Protein AF-A0A3M1RNL1-F1 (afdb_monomer)

Mean predicted aligned error: 3.27 Å

Secondary structure (DSSP, 8-state):
-EE--TTS--EE----GGGGT--GGGS-HHHHHT-SEEEETTGGG-GGG-SHHHHHHHHHHHHTT-EEEE-----S-S-HHHHHHTTGGG-SEE--BHHHHHHHH----HHHHHHHHHHTT-SEEEEE-GGG-EEEE-SS-EEEE----------TTHHHHHHHHHHHHHHHT--HHHHHHHHHHHHHHHTTSSSSSTTPPPHHHHHHHHHHS---EEE-

Foldseek 3Di:
DWDDDPPDAIDDDDDLPCLQVDAPVVDDLVVLLVDQEDEAAAVQSHVNHLDVSVLVSLQSSVVSNRAYEYEHDDDPDPPLLVSLLSRQLSHAEYEYEQVVLCVNPVDNDQQVSQVSSVVSHHAKYWYQHQQQAIWIDHDPFTKGKHADDDDFDHQAQLSVQLVVQLVVCVVVVHDPRSSSLRSRLQSRQQRNDHDNPPRGDDPVRSVVVCVVDPIDMDTD

Solvent-accessible surface area (backbone atoms only — not comparable to full-atom values): 11668 Å² total; per-residue (Å²): 88,80,47,80,44,93,99,54,78,72,46,79,55,79,73,60,67,70,48,43,70,46,34,57,89,79,52,63,61,70,59,51,56,69,36,66,64,45,75,43,82,30,50,70,47,19,62,46,44,77,45,68,69,40,41,53,49,37,44,51,21,46,75,62,67,18,44,32,38,39,29,63,34,91,58,101,69,80,64,53,52,62,62,43,45,73,42,27,66,44,31,53,32,37,53,37,39,44,71,58,39,23,70,53,69,74,37,89,50,56,67,60,34,30,51,53,45,42,75,48,34,28,50,23,26,35,31,39,47,72,90,73,13,34,35,38,37,44,88,90,50,34,35,41,30,52,58,63,91,64,71,81,64,24,70,47,41,20,66,61,32,17,52,54,18,28,49,49,16,55,77,71,68,43,53,74,68,48,14,50,51,34,10,37,48,25,18,43,28,8,18,54,24,73,45,53,58,80,37,46,58,53,71,69,51,44,54,52,47,57,73,75,44,89,72,62,66,44,79,105

Nearest PDB structures (foldseek):
  3in1-assembly1_A  TM=9.171E-01  e=4.425E-15  Escherichia coli K-12
  3h49-assembly3_B-2  TM=8.719E-01  e=1.354E-13  Escherichia coli K-12
  3k9e-assembly1_A  TM=8.188E-01  e=5.382E-13  Escherichia coli O6
  3iq0-assembly1_B  TM=8.347E-01  e=1.585E-12  Escherichia coli O6
  3pl2-assembly1_B  TM=8.294E-01  e=1.193E-10  Corynebacterium glutamicum

Structure (mmCIF, N/CA/C/O backbone):
data_AF-A0A3M1RNL1-F1
#
_entry.id   AF-A0A3M1RNL1-F1
#
loop_
_atom_site.group_PDB
_atom_site.id
_atom_site.type_symbol
_atom_site.label_atom_id
_atom_site.label_alt_id
_atom_site.label_comp_id
_atom_site.label_asym_id
_atom_site.label_entity_id
_atom_site.label_seq_id
_atom_site.pdbx_PDB_ins_code
_atom_site.Cartn_x
_atom_site.Cartn_y
_atom_site.Cartn_z
_atom_site.occupancy
_atom_site.B_iso_or_equiv
_atom_site.auth_seq_id
_atom_site.auth_comp_id
_atom_site.auth_asym_id
_atom_site.auth_atom_id
_atom_site.pdbx_PDB_model_num
ATOM 1 N N . MET A 1 1 ? 4.039 14.757 -15.796 1.00 79.44 1 MET A N 1
ATOM 2 C CA . MET A 1 1 ? 4.733 14.084 -16.913 1.00 79.44 1 MET A CA 1
ATOM 3 C C . MET A 1 1 ? 5.715 13.081 -16.339 1.00 79.44 1 MET A C 1
ATOM 5 O O . MET A 1 1 ? 6.472 13.443 -15.444 1.00 79.44 1 MET A O 1
ATOM 9 N N . ILE A 1 2 ? 5.680 11.847 -16.837 1.00 82.38 2 ILE A N 1
ATOM 10 C CA . ILE A 1 2 ? 6.660 10.807 -16.510 1.00 82.38 2 ILE A CA 1
ATOM 11 C C . ILE A 1 2 ? 7.620 10.719 -17.692 1.00 82.38 2 ILE A C 1
ATOM 13 O O . ILE A 1 2 ? 7.176 10.597 -18.832 1.00 82.38 2 ILE A O 1
ATOM 17 N N . ILE A 1 3 ? 8.917 10.824 -17.426 1.00 84.06 3 ILE A N 1
ATOM 18 C CA . ILE A 1 3 ? 9.964 10.655 -18.430 1.00 84.06 3 ILE A CA 1
ATOM 19 C C . ILE A 1 3 ? 10.645 9.319 -18.151 1.00 84.06 3 ILE A C 1
ATOM 21 O O . ILE A 1 3 ? 11.322 9.169 -17.133 1.00 84.06 3 ILE A O 1
ATOM 25 N N . ASN A 1 4 ? 10.463 8.366 -19.063 1.00 79.88 4 ASN A N 1
ATOM 26 C CA . ASN A 1 4 ? 11.183 7.097 -19.059 1.00 79.88 4 ASN A CA 1
ATOM 27 C C . ASN A 1 4 ? 12.435 7.233 -19.931 1.00 79.88 4 ASN A C 1
ATOM 29 O O . ASN A 1 4 ? 12.343 7.643 -21.090 1.00 79.88 4 ASN A O 1
ATOM 33 N N . VAL A 1 5 ? 13.597 6.883 -19.382 1.00 79.44 5 VAL A N 1
ATOM 34 C CA . VAL A 1 5 ? 14.867 6.841 -20.114 1.00 79.44 5 VAL A CA 1
ATOM 35 C C . VAL A 1 5 ? 15.340 5.396 -20.135 1.00 79.44 5 VAL A C 1
ATOM 37 O O . VAL A 1 5 ? 15.427 4.755 -19.092 1.00 79.44 5 VAL A O 1
ATOM 40 N N . GLN A 1 6 ? 15.626 4.866 -21.324 1.00 74.88 6 GLN A N 1
ATOM 41 C CA . GLN A 1 6 ? 16.043 3.473 -21.472 1.00 74.88 6 GLN A CA 1
ATOM 42 C C . GLN A 1 6 ? 17.282 3.177 -20.613 1.00 74.88 6 GLN A C 1
ATOM 44 O O . GLN A 1 6 ? 18.277 3.900 -20.677 1.00 74.88 6 GLN A O 1
ATOM 49 N N . GLY A 1 7 ? 17.215 2.107 -19.816 1.00 74.31 7 GLY A N 1
ATOM 50 C CA . GLY A 1 7 ? 18.299 1.694 -18.919 1.00 74.31 7 GLY A CA 1
ATOM 51 C C . GLY A 1 7 ? 18.459 2.554 -17.660 1.00 74.31 7 GLY A C 1
ATOM 52 O O . GLY A 1 7 ? 19.445 2.387 -16.948 1.00 74.31 7 GLY A O 1
ATOM 53 N N . GLN A 1 8 ? 17.528 3.468 -17.382 1.00 80.06 8 GLN A N 1
ATOM 54 C CA . GLN A 1 8 ? 17.499 4.270 -16.161 1.00 80.06 8 GLN A CA 1
ATOM 55 C C . GLN A 1 8 ? 16.122 4.199 -15.504 1.00 80.06 8 GLN A C 1
ATOM 57 O O . GLN A 1 8 ? 15.136 3.791 -16.119 1.00 80.06 8 GLN A O 1
ATOM 62 N N . ASP A 1 9 ? 16.066 4.640 -14.252 1.00 71.44 9 ASP A N 1
ATOM 63 C CA . ASP A 1 9 ? 14.799 4.849 -13.571 1.00 71.44 9 ASP A CA 1
ATOM 64 C C . ASP A 1 9 ? 14.080 6.117 -14.076 1.00 71.44 9 ASP A C 1
ATOM 66 O O . ASP A 1 9 ? 14.674 7.024 -14.674 1.00 71.44 9 ASP A O 1
ATOM 70 N N . ARG A 1 10 ? 12.769 6.170 -13.850 1.00 82.00 10 ARG A N 1
ATOM 71 C CA . ARG A 1 10 ? 11.880 7.230 -14.321 1.00 82.00 10 ARG A CA 1
ATOM 72 C C . ARG A 1 10 ? 12.115 8.556 -13.594 1.00 82.00 10 ARG A C 1
ATOM 74 O O . ARG A 1 10 ? 12.551 8.621 -12.445 1.00 82.00 10 ARG A O 1
ATOM 81 N N . ARG A 1 11 ? 11.766 9.654 -14.265 1.00 85.38 11 ARG A N 1
ATOM 82 C CA . ARG A 1 11 ? 11.715 10.997 -13.670 1.00 85.38 11 ARG A CA 1
ATOM 83 C C . ARG A 1 11 ? 10.302 11.546 -13.714 1.00 85.38 11 ARG A C 1
ATOM 85 O O . ARG A 1 11 ? 9.601 11.408 -14.716 1.00 85.38 11 ARG A O 1
ATOM 92 N N . PHE A 1 12 ? 9.916 12.218 -12.639 1.00 83.50 12 PHE A N 1
ATOM 93 C CA . PHE A 1 12 ? 8.637 12.900 -12.539 1.00 83.50 12 PHE A CA 1
ATOM 94 C C . PHE A 1 12 ? 8.840 14.405 -12.682 1.00 83.50 12 PHE A C 1
ATOM 96 O O . PHE A 1 12 ? 9.627 15.011 -11.962 1.00 83.50 12 PHE A O 1
ATOM 103 N N . ILE A 1 13 ? 8.103 15.006 -13.613 1.00 85.50 13 ILE A N 1
ATOM 104 C CA . ILE A 1 13 ? 7.875 16.449 -13.657 1.00 85.50 13 ILE A CA 1
ATOM 105 C C . ILE A 1 13 ? 6.392 16.643 -13.366 1.00 85.50 13 ILE A C 1
ATOM 107 O O . ILE A 1 13 ? 5.546 16.459 -14.250 1.00 85.50 13 ILE A O 1
ATOM 111 N N . SER A 1 14 ? 6.069 16.921 -12.109 1.00 83.00 14 SER A N 1
ATOM 112 C CA . SER A 1 14 ? 4.704 17.085 -11.616 1.00 83.00 14 SER A CA 1
ATOM 113 C C . SER A 1 14 ? 4.499 18.483 -11.038 1.00 83.00 14 SER A C 1
ATOM 115 O O . SER A 1 14 ? 5.426 19.142 -10.575 1.00 83.00 14 SER A O 1
ATOM 117 N N . THR A 1 15 ? 3.255 18.943 -11.090 1.00 85.31 15 THR A N 1
ATOM 118 C CA . THR A 1 15 ? 2.773 20.081 -10.309 1.00 85.31 15 THR A CA 1
ATOM 119 C C . THR A 1 15 ? 1.576 19.579 -9.504 1.00 85.31 15 THR A C 1
ATOM 121 O O . THR A 1 15 ? 0.732 18.902 -10.097 1.00 85.31 15 THR A O 1
ATOM 124 N N . PRO A 1 16 ? 1.488 19.847 -8.186 1.00 84.69 16 PRO A N 1
ATOM 125 C CA . PRO A 1 16 ? 0.372 19.364 -7.373 1.00 84.69 16 PRO A CA 1
ATOM 126 C C . PRO A 1 16 ? -1.003 19.781 -7.914 1.00 84.69 16 PRO A C 1
ATOM 128 O O . PRO A 1 16 ? -1.949 19.004 -7.846 1.00 84.69 16 PRO A O 1
ATOM 131 N N . GLY A 1 17 ? -1.116 20.979 -8.503 1.00 91.12 17 GLY A N 1
ATOM 132 C CA . GLY A 1 17 ? -2.330 21.432 -9.188 1.00 91.12 17 GLY A CA 1
ATOM 133 C C . GLY A 1 17 ? -3.604 21.252 -8.352 1.00 91.12 17 GLY A C 1
ATOM 134 O O . GLY A 1 17 ? -3.638 21.607 -7.176 1.00 91.12 17 GLY A O 1
ATOM 135 N N . ALA A 1 18 ? -4.646 20.676 -8.958 1.00 92.81 18 ALA A N 1
ATOM 136 C CA . ALA A 1 18 ? -5.915 20.404 -8.279 1.00 92.81 18 ALA A CA 1
ATOM 137 C C . ALA A 1 18 ? -5.786 19.410 -7.109 1.00 92.81 18 ALA A C 1
ATOM 139 O O . ALA A 1 18 ? -6.563 19.506 -6.163 1.00 92.81 18 ALA A O 1
ATOM 140 N N . SER A 1 19 ? -4.792 18.513 -7.118 1.00 91.69 19 SER A N 1
ATOM 141 C CA . SER A 1 19 ? -4.559 17.572 -6.013 1.00 91.69 19 SER A CA 1
ATOM 142 C C . SER A 1 19 ? -4.230 18.294 -4.706 1.00 91.69 19 SER A C 1
ATOM 144 O O . SER A 1 19 ? -4.583 17.810 -3.638 1.00 91.69 19 SER A O 1
ATOM 146 N N . ALA A 1 20 ? -3.624 19.486 -4.772 1.00 92.12 20 ALA A N 1
ATOM 147 C CA . ALA A 1 20 ? -3.373 20.295 -3.581 1.00 92.12 20 ALA A CA 1
ATOM 148 C C . ALA A 1 20 ? -4.652 20.874 -2.955 1.00 92.12 20 ALA A C 1
ATOM 150 O O . ALA A 1 20 ? -4.637 21.187 -1.771 1.00 92.12 20 ALA A O 1
ATOM 151 N N . ALA A 1 21 ? -5.730 21.024 -3.733 1.00 94.88 21 ALA A N 1
ATOM 152 C CA . ALA A 1 21 ? -7.023 21.533 -3.272 1.00 94.88 21 ALA A CA 1
ATOM 153 C C . ALA A 1 21 ? -8.025 20.414 -2.934 1.00 94.88 21 ALA A C 1
ATOM 155 O O . ALA A 1 21 ? -9.110 20.693 -2.421 1.00 94.88 21 ALA A O 1
ATOM 156 N N . PHE A 1 22 ? -7.689 19.154 -3.228 1.00 96.44 22 PHE A N 1
ATOM 157 C CA . PHE A 1 22 ? -8.539 18.017 -2.907 1.00 96.44 22 PHE A CA 1
ATOM 158 C C . PHE A 1 22 ? -8.561 17.791 -1.389 1.00 96.44 22 PHE A C 1
ATOM 160 O O . PHE A 1 22 ? -7.579 17.363 -0.787 1.00 96.44 22 PHE A O 1
ATOM 167 N N . SER A 1 23 ? -9.687 18.140 -0.773 1.00 97.06 23 SER A N 1
ATOM 168 C CA . SER A 1 23 ? -9.957 18.011 0.663 1.00 97.06 23 SER A CA 1
ATOM 169 C C . SER A 1 23 ? -10.966 16.902 0.979 1.00 97.06 23 SER A C 1
ATOM 171 O O . SER A 1 23 ? -11.657 16.395 0.092 1.00 97.06 23 SER A O 1
ATOM 173 N N . VAL A 1 24 ? -11.109 16.592 2.272 1.00 97.56 24 VAL A N 1
ATOM 174 C CA . VAL A 1 24 ? -12.074 15.612 2.805 1.00 97.56 24 VAL A CA 1
ATOM 175 C C . VAL A 1 24 ? -13.522 15.938 2.420 1.00 97.56 24 VAL A C 1
ATOM 177 O O . VAL A 1 24 ? -14.320 15.025 2.232 1.00 97.56 24 VAL A O 1
ATOM 180 N N . GLU A 1 25 ? -13.865 17.214 2.220 1.00 97.19 25 GLU A N 1
ATOM 181 C CA . GLU A 1 25 ? -15.209 17.649 1.802 1.00 97.19 25 GLU A CA 1
ATOM 182 C C . GLU A 1 25 ? -15.625 17.097 0.430 1.00 97.19 25 GLU A C 1
ATOM 184 O O . GLU A 1 25 ? -16.814 16.946 0.149 1.00 97.19 25 GLU A O 1
ATOM 189 N N . HIS A 1 26 ? -14.656 16.764 -0.424 1.00 97.38 26 HIS A N 1
ATOM 190 C CA . HIS A 1 26 ? -14.912 16.162 -1.732 1.00 97.38 26 HIS A CA 1
ATOM 191 C C . HIS A 1 26 ? -15.164 14.648 -1.651 1.00 97.38 26 HIS A C 1
ATOM 193 O O . HIS A 1 26 ? -15.486 14.021 -2.664 1.00 97.38 26 HIS A O 1
ATOM 199 N N . ILE A 1 27 ? -15.007 14.043 -0.470 1.00 97.56 27 ILE A N 1
ATOM 200 C CA . ILE A 1 27 ? -15.175 12.611 -0.246 1.00 97.56 27 ILE A CA 1
ATOM 201 C C . ILE A 1 27 ? -16.591 12.351 0.268 1.00 97.56 27 ILE A C 1
ATOM 203 O O . ILE A 1 27 ? -16.967 12.741 1.373 1.00 97.56 27 ILE A O 1
ATOM 207 N N . ASP A 1 28 ? -17.387 11.632 -0.522 1.00 97.88 28 ASP A N 1
ATOM 208 C CA . ASP A 1 28 ? -18.718 11.196 -0.101 1.00 97.88 28 ASP A CA 1
ATOM 209 C C . ASP A 1 28 ? -18.605 10.149 1.017 1.00 97.88 28 ASP A C 1
ATOM 211 O O . ASP A 1 28 ? -18.356 8.961 0.783 1.00 97.88 28 ASP A O 1
ATOM 215 N N . ARG A 1 29 ? -18.827 10.603 2.254 1.00 97.69 29 ARG A N 1
ATOM 216 C CA . ARG A 1 29 ? -18.772 9.772 3.460 1.00 97.69 29 ARG A CA 1
ATOM 217 C C . ARG A 1 29 ? -19.678 8.547 3.371 1.00 97.69 29 ARG A C 1
ATOM 219 O O . ARG A 1 29 ? -19.293 7.482 3.841 1.00 97.69 29 ARG A O 1
ATOM 226 N N . SER A 1 30 ? -20.859 8.661 2.763 1.00 97.56 30 SER A N 1
ATOM 227 C CA . SER A 1 30 ? -21.792 7.533 2.662 1.00 97.56 30 SER A CA 1
ATOM 228 C C . SER A 1 30 ? -21.241 6.415 1.776 1.00 97.56 30 SER A C 1
ATOM 230 O O . SER A 1 30 ? -21.389 5.237 2.102 1.00 97.56 30 SER A O 1
ATOM 232 N N . ARG A 1 31 ? -20.526 6.777 0.703 1.00 97.81 31 ARG A N 1
ATOM 233 C CA . ARG A 1 31 ? -19.853 5.818 -0.180 1.00 97.81 31 ARG A CA 1
ATOM 234 C C . ARG A 1 31 ? -18.682 5.137 0.506 1.00 97.81 31 ARG A C 1
ATOM 236 O O . ARG A 1 31 ? -18.532 3.932 0.346 1.00 97.81 31 ARG A O 1
ATOM 243 N N . VAL A 1 32 ? -17.893 5.882 1.281 1.00 98.31 32 VAL A N 1
ATOM 244 C CA . VAL A 1 32 ? -16.781 5.309 2.057 1.00 98.31 32 VAL A CA 1
ATOM 245 C C . VAL A 1 32 ? -17.304 4.277 3.050 1.00 98.31 32 VAL A C 1
ATOM 247 O O . VAL A 1 32 ? -16.825 3.150 3.063 1.00 98.31 32 VAL A O 1
ATOM 250 N N . LEU A 1 33 ? -18.335 4.623 3.825 1.00 98.12 33 LEU A N 1
ATOM 251 C CA . LEU A 1 33 ? -18.909 3.723 4.832 1.00 98.12 33 LEU A CA 1
ATOM 252 C C . LEU A 1 33 ? -19.648 2.514 4.230 1.00 98.12 33 LEU A C 1
ATOM 254 O O . LEU A 1 33 ? -19.875 1.535 4.932 1.00 98.12 33 LEU A O 1
ATOM 258 N N . GLY A 1 34 ? -20.032 2.577 2.951 1.00 97.56 34 GLY A N 1
ATOM 259 C CA . GLY A 1 34 ? -20.620 1.458 2.209 1.00 97.56 34 GLY A CA 1
ATOM 260 C C . GLY A 1 34 ? -19.611 0.611 1.425 1.00 97.56 34 GLY A C 1
ATOM 261 O O . GLY A 1 34 ? -20.013 -0.352 0.769 1.00 97.56 34 GLY A O 1
ATOM 262 N N . ALA A 1 35 ? -18.324 0.970 1.438 1.00 98.31 35 ALA A N 1
ATOM 263 C CA . ALA A 1 35 ? -17.279 0.243 0.729 1.00 98.31 35 ALA A CA 1
ATOM 264 C C . ALA A 1 35 ? -16.799 -0.983 1.522 1.00 98.31 35 ALA A C 1
ATOM 266 O O . ALA A 1 35 ? -17.108 -1.160 2.694 1.00 98.31 35 ALA A O 1
ATOM 267 N N . LYS A 1 36 ? -16.010 -1.842 0.872 1.00 98.56 36 LYS A N 1
ATOM 268 C CA . LYS A 1 36 ? -15.261 -2.911 1.558 1.00 98.56 36 LYS A CA 1
ATOM 269 C C . LYS A 1 36 ? -13.839 -2.482 1.907 1.00 98.56 36 LYS A C 1
ATOM 271 O O . LYS A 1 36 ? -13.306 -2.878 2.936 1.00 98.56 36 LYS A O 1
ATOM 276 N N . VAL A 1 37 ? -13.244 -1.676 1.031 1.00 98.75 37 VAL A N 1
ATOM 277 C CA . VAL A 1 37 ? -11.904 -1.117 1.177 1.00 98.75 37 VAL A CA 1
ATOM 278 C C . VAL A 1 37 ? -11.966 0.360 0.798 1.00 98.75 37 VAL A C 1
ATOM 280 O O . VAL A 1 37 ? -12.589 0.707 -0.208 1.00 98.75 37 VAL A O 1
ATOM 283 N N . PHE A 1 38 ? -11.328 1.216 1.588 1.00 98.62 38 PHE A N 1
ATOM 284 C CA . PHE A 1 38 ? -11.111 2.626 1.294 1.00 98.62 38 PHE A CA 1
ATOM 285 C C . PHE A 1 38 ? -9.607 2.882 1.173 1.00 98.62 38 PHE A C 1
ATOM 287 O O . PHE A 1 38 ? -8.869 2.720 2.142 1.00 98.62 38 PHE A O 1
ATOM 294 N N . TYR A 1 39 ? -9.165 3.245 -0.032 1.00 98.56 39 TYR A N 1
ATOM 295 C CA . TYR A 1 39 ? -7.758 3.454 -0.371 1.00 98.56 39 TYR A CA 1
ATOM 296 C C . TYR A 1 39 ? -7.470 4.936 -0.617 1.00 98.56 39 TYR A C 1
ATOM 298 O O . TYR A 1 39 ? -8.174 5.582 -1.397 1.00 98.56 39 TYR A O 1
ATOM 306 N N . ILE A 1 40 ? -6.428 5.456 0.027 1.00 98.00 40 ILE A N 1
ATOM 307 C CA . ILE A 1 40 ? -5.897 6.803 -0.194 1.00 98.00 40 ILE A CA 1
ATOM 308 C C . ILE A 1 40 ? -4.513 6.659 -0.826 1.00 98.00 40 ILE A C 1
ATOM 310 O O . ILE A 1 40 ? -3.532 6.442 -0.119 1.00 98.00 40 ILE A O 1
ATOM 314 N N . GLY A 1 41 ? -4.445 6.797 -2.151 1.00 95.62 41 GLY A N 1
ATOM 315 C CA . GLY A 1 41 ? -3.188 6.807 -2.900 1.00 95.62 41 GLY A CA 1
ATOM 316 C C . GLY A 1 41 ? -2.575 8.204 -2.941 1.00 95.62 41 GLY A C 1
ATOM 317 O O . GLY A 1 41 ? -3.187 9.136 -3.468 1.00 95.62 41 GLY A O 1
ATOM 318 N N . GLY A 1 42 ? -1.375 8.368 -2.383 1.00 93.38 42 GLY A N 1
ATOM 319 C CA . GLY A 1 42 ? -0.612 9.615 -2.460 1.00 93.38 42 GLY A CA 1
ATOM 320 C C . GLY A 1 42 ? -0.884 10.652 -1.362 1.00 93.38 42 GLY A C 1
ATOM 321 O O . GLY A 1 42 ? -0.815 11.851 -1.634 1.00 93.38 42 GLY A O 1
ATOM 322 N N . TYR A 1 43 ? -1.160 10.230 -0.123 1.00 95.50 43 TYR A N 1
ATOM 323 C CA . TYR A 1 43 ? -1.547 11.104 1.002 1.00 95.50 43 TYR A CA 1
ATOM 324 C C . TYR A 1 43 ? -0.672 12.369 1.174 1.00 95.50 43 TYR A C 1
ATOM 326 O O . TYR A 1 43 ? -1.191 13.483 1.176 1.00 95.50 43 TYR A O 1
ATOM 334 N N . LEU A 1 44 ? 0.659 12.233 1.240 1.00 94.69 44 LEU A N 1
ATOM 335 C CA . LEU A 1 44 ? 1.588 13.356 1.492 1.00 94.69 44 LEU A CA 1
ATOM 336 C C . LEU A 1 44 ? 1.676 14.396 0.352 1.00 94.69 44 LEU A C 1
ATOM 338 O O . LEU A 1 44 ? 2.182 15.505 0.558 1.00 94.69 44 LEU A O 1
ATOM 342 N N . MET A 1 45 ? 1.151 14.073 -0.833 1.00 93.81 45 MET A N 1
ATOM 343 C CA . MET A 1 45 ? 1.030 14.997 -1.964 1.00 93.81 45 MET A CA 1
ATOM 344 C C . MET A 1 45 ? -0.247 15.856 -1.887 1.00 93.81 45 MET A C 1
ATOM 346 O O . MET A 1 45 ? -0.344 16.869 -2.584 1.00 93.81 45 MET A O 1
ATOM 350 N N . MET A 1 46 ? -1.209 15.490 -1.033 1.00 94.75 46 MET A N 1
ATOM 351 C CA . MET A 1 46 ? -2.521 16.133 -0.893 1.00 94.75 46 MET A CA 1
ATOM 352 C C . MET A 1 46 ? -2.656 16.812 0.483 1.00 94.75 46 MET A C 1
ATOM 354 O O . MET A 1 46 ? -3.322 16.283 1.373 1.00 94.75 46 MET A O 1
ATOM 358 N N . PRO A 1 47 ? -2.054 17.999 0.693 1.00 93.69 47 PRO A N 1
ATOM 359 C CA . PRO A 1 47 ? -2.008 18.649 2.006 1.00 93.69 47 PRO A CA 1
ATOM 360 C C . PRO A 1 47 ? -3.384 18.950 2.612 1.00 93.69 47 PRO A C 1
ATOM 362 O O . PRO A 1 47 ? -3.521 18.964 3.831 1.00 93.69 47 PRO A O 1
ATOM 365 N N . SER A 1 48 ? -4.413 19.165 1.788 1.00 95.81 48 SER A N 1
ATOM 366 C CA . SER A 1 48 ? -5.788 19.394 2.251 1.00 95.81 48 SER A CA 1
ATOM 367 C C . SER A 1 4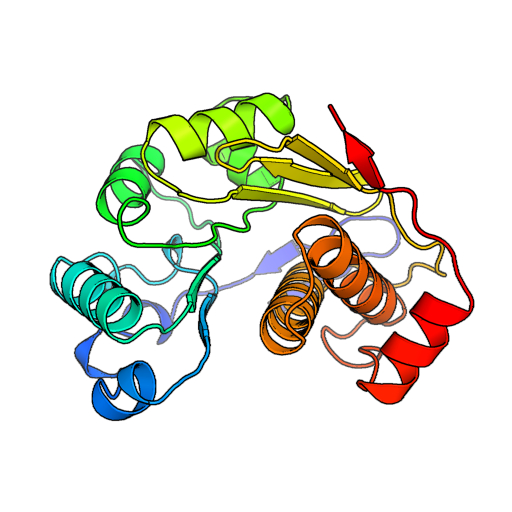8 ? -6.491 18.144 2.798 1.00 95.81 48 SER A C 1
ATOM 369 O O . SER A 1 48 ? -7.598 18.264 3.321 1.00 95.81 48 SER A O 1
ATOM 371 N N . LEU A 1 49 ? -5.870 16.964 2.697 1.00 96.75 49 LEU A N 1
ATOM 372 C CA . LEU A 1 49 ? -6.313 15.745 3.376 1.00 96.75 49 LEU A CA 1
ATOM 373 C C . LEU A 1 49 ? -5.661 15.562 4.754 1.00 96.75 49 LEU A C 1
ATOM 375 O O . LEU A 1 49 ? -6.127 14.733 5.528 1.00 96.75 49 LEU A O 1
ATOM 379 N N . GLU A 1 50 ? -4.605 16.314 5.080 1.00 95.88 50 GLU A N 1
ATOM 380 C CA . GLU A 1 50 ? -3.865 16.186 6.341 1.00 95.88 50 GLU A CA 1
ATOM 381 C C . GLU A 1 50 ? -4.607 16.878 7.508 1.00 95.88 50 GLU A C 1
ATOM 383 O O . GLU A 1 50 ? -4.105 17.832 8.107 1.00 95.88 50 GLU A O 1
ATOM 388 N N . THR A 1 51 ? -5.836 16.435 7.799 1.00 97.44 51 THR A N 1
ATOM 389 C CA . THR A 1 51 ? -6.764 17.060 8.757 1.00 97.44 51 THR A CA 1
ATOM 390 C C . THR A 1 51 ? -7.374 16.057 9.739 1.00 97.44 51 THR A C 1
ATOM 392 O O . THR A 1 51 ? -7.406 14.849 9.496 1.00 97.44 51 THR A O 1
ATOM 395 N N . GLU A 1 52 ? -7.913 16.567 10.852 1.00 97.81 52 GLU A N 1
ATOM 396 C CA . GLU A 1 52 ? -8.669 15.762 11.823 1.00 97.81 52 GLU A CA 1
ATOM 397 C C . GLU A 1 52 ? -9.924 15.132 11.192 1.00 97.81 52 GLU A C 1
ATOM 399 O O . GLU A 1 52 ? -10.236 13.979 11.482 1.00 97.81 52 GLU A O 1
ATOM 404 N N . ASP A 1 53 ? -10.579 15.815 10.245 1.00 98.06 53 ASP A N 1
ATOM 405 C CA . ASP A 1 53 ? -11.751 15.282 9.534 1.00 98.06 53 ASP A CA 1
ATOM 406 C C . ASP A 1 53 ? -11.441 13.983 8.774 1.00 98.06 53 ASP A C 1
ATOM 408 O O . ASP A 1 53 ? -12.277 13.072 8.715 1.00 98.06 53 ASP A O 1
ATOM 412 N N . LEU A 1 54 ? -10.234 13.865 8.199 1.00 98.44 54 LEU A N 1
ATOM 413 C CA . LEU A 1 54 ? -9.818 12.626 7.545 1.00 98.44 54 LEU A CA 1
ATOM 414 C C . LEU A 1 54 ? -9.654 11.509 8.575 1.00 98.44 54 LEU A C 1
ATOM 416 O O . LEU A 1 54 ? -10.129 10.394 8.361 1.00 98.44 54 LEU A O 1
ATOM 420 N N . VAL A 1 55 ? -9.002 11.809 9.698 1.00 98.56 55 VAL A N 1
ATOM 421 C CA . VAL A 1 55 ? -8.808 10.867 10.807 1.00 98.56 55 VAL A CA 1
ATOM 422 C C . VAL A 1 55 ? -10.162 10.381 11.337 1.00 98.56 55 VAL A C 1
ATOM 424 O O . VAL A 1 55 ? -10.355 9.183 11.557 1.00 98.56 55 VAL A O 1
ATOM 427 N N . GLU A 1 56 ? -11.147 11.267 11.480 1.00 98.50 56 GLU A N 1
ATOM 428 C CA . GLU A 1 56 ? -12.511 10.898 11.865 1.00 98.50 56 GLU A CA 1
ATOM 429 C C . GLU A 1 56 ? -13.213 10.020 10.824 1.00 98.50 56 GLU A C 1
ATOM 431 O O . GLU A 1 56 ? -13.955 9.098 11.183 1.00 98.50 56 GLU A O 1
ATOM 436 N N . LEU A 1 57 ? -13.015 10.296 9.532 1.00 98.69 57 LEU A N 1
ATOM 437 C CA . LEU A 1 57 ? -13.557 9.483 8.445 1.00 98.69 57 LEU A CA 1
ATOM 438 C C . LEU A 1 57 ? -12.954 8.075 8.444 1.00 98.69 57 LEU A C 1
ATOM 440 O O . LEU A 1 57 ? -13.705 7.101 8.398 1.00 98.69 57 LEU A O 1
ATOM 444 N N . LEU A 1 58 ? -11.630 7.964 8.548 1.00 98.56 58 LEU A N 1
ATOM 445 C CA . LEU A 1 58 ? -10.906 6.694 8.606 1.00 98.56 58 LEU A CA 1
ATOM 446 C C . LEU A 1 58 ? -11.350 5.854 9.810 1.00 98.56 58 LEU A C 1
ATOM 448 O O . LEU A 1 58 ? -11.712 4.688 9.663 1.00 98.56 58 LEU A O 1
ATOM 452 N N . ASN 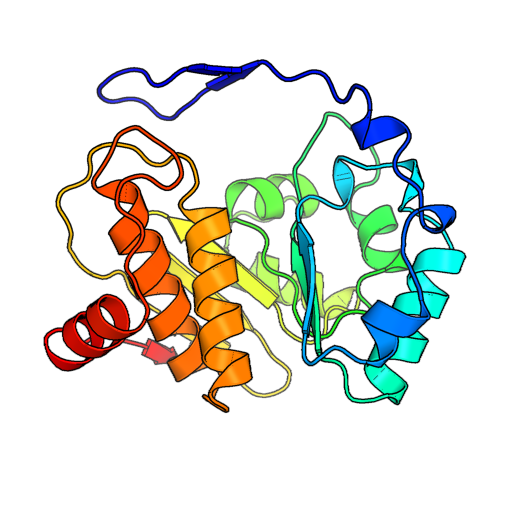A 1 59 ? -11.443 6.464 10.993 1.00 98.56 59 ASN A N 1
ATOM 453 C CA . ASN A 1 59 ? -11.934 5.778 12.187 1.00 98.56 59 ASN A CA 1
ATOM 454 C C . ASN A 1 59 ? -13.394 5.326 12.058 1.00 98.56 59 ASN A C 1
ATOM 456 O O . ASN A 1 59 ? -13.755 4.253 12.545 1.00 98.56 59 ASN A O 1
ATOM 460 N N . ALA A 1 60 ? -14.253 6.124 11.420 1.00 98.56 60 ALA A N 1
ATOM 461 C CA . ALA A 1 60 ? -15.630 5.718 11.152 1.00 98.56 60 ALA A CA 1
ATOM 462 C C . ALA A 1 60 ? -15.702 4.560 10.145 1.00 98.56 60 ALA A C 1
ATOM 464 O O . ALA A 1 60 ? -16.492 3.641 10.350 1.00 98.56 60 ALA A O 1
ATOM 465 N N . ALA A 1 61 ? -14.860 4.576 9.108 1.00 98.62 61 ALA A N 1
ATOM 466 C CA . ALA A 1 61 ? -14.746 3.502 8.126 1.00 98.62 61 ALA A CA 1
ATOM 467 C C . ALA A 1 61 ? -14.331 2.184 8.799 1.00 98.62 61 ALA A C 1
ATOM 469 O O . ALA A 1 61 ? -15.046 1.188 8.683 1.00 98.62 61 ALA A O 1
ATOM 470 N N . ARG A 1 62 ? -13.276 2.208 9.622 1.00 98.06 62 ARG A N 1
ATOM 471 C CA . ARG A 1 62 ? -12.822 1.039 10.395 1.00 98.06 62 ARG A CA 1
ATOM 472 C C . ARG A 1 62 ? -13.903 0.492 11.323 1.00 98.06 62 ARG A C 1
ATOM 474 O O . ARG A 1 62 ? -14.170 -0.705 11.331 1.00 98.06 62 ARG A O 1
ATOM 481 N N . LYS A 1 63 ? -14.601 1.367 12.059 1.00 98.25 63 LYS A N 1
ATOM 482 C CA . LYS A 1 63 ? -15.736 0.971 12.918 1.00 98.25 63 LYS A CA 1
ATOM 483 C C . LYS A 1 63 ? -16.888 0.334 12.135 1.00 98.25 63 LYS A C 1
ATOM 485 O O . LYS A 1 63 ? -17.604 -0.491 12.694 1.00 98.25 63 LYS A O 1
ATOM 490 N N . ALA A 1 64 ? -17.071 0.708 10.870 1.00 98.25 64 ALA A N 1
ATOM 491 C CA . ALA A 1 64 ? -18.057 0.113 9.971 1.00 98.25 64 ALA A CA 1
ATOM 492 C C . ALA A 1 64 ? -17.570 -1.190 9.299 1.00 98.25 64 ALA A C 1
ATOM 494 O O . ALA A 1 64 ? -18.322 -1.793 8.538 1.00 98.25 64 ALA A O 1
ATOM 495 N N . GLY A 1 65 ? -16.344 -1.644 9.585 1.00 98.19 65 GLY A N 1
ATOM 496 C CA . GLY A 1 65 ? -15.748 -2.840 8.986 1.00 98.19 65 GLY A CA 1
ATOM 497 C C . GLY A 1 65 ? -15.137 -2.612 7.601 1.00 98.19 65 GLY A C 1
ATOM 498 O O . GLY A 1 65 ? -14.853 -3.580 6.899 1.00 98.19 65 GLY A O 1
ATOM 499 N N . VAL A 1 66 ? -14.945 -1.355 7.195 1.00 98.75 66 VAL A N 1
ATOM 500 C CA . VAL A 1 66 ? -14.240 -0.998 5.960 1.00 98.75 66 VAL A CA 1
ATOM 501 C C . VAL A 1 66 ? -12.741 -1.050 6.226 1.00 98.75 66 VAL A C 1
ATOM 503 O O . VAL A 1 66 ? -12.259 -0.381 7.139 1.00 98.75 66 VAL A O 1
ATOM 506 N N . ILE A 1 67 ? -12.005 -1.800 5.408 1.00 98.75 67 ILE A N 1
ATOM 507 C CA . ILE A 1 67 ? -10.543 -1.852 5.494 1.00 98.75 67 ILE A CA 1
ATOM 508 C C . ILE A 1 67 ? -9.966 -0.562 4.911 1.00 98.75 67 ILE A C 1
ATOM 510 O O . ILE A 1 67 ? -10.310 -0.162 3.800 1.00 98.75 67 ILE A O 1
ATOM 514 N N . THR A 1 68 ? -9.072 0.085 5.637 1.00 98.75 68 THR A N 1
ATOM 515 C CA . THR A 1 68 ? -8.429 1.337 5.235 1.00 98.75 68 THR A CA 1
ATOM 516 C C . THR A 1 68 ? -6.988 1.092 4.801 1.00 98.75 68 THR A C 1
ATOM 518 O O . THR A 1 68 ? -6.201 0.475 5.518 1.00 98.75 68 THR A O 1
ATOM 521 N N . VAL A 1 69 ? -6.643 1.567 3.607 1.00 98.81 69 VAL A N 1
ATOM 522 C CA . VAL A 1 69 ? -5.322 1.391 2.994 1.00 98.81 69 VAL A CA 1
ATOM 523 C C . VAL A 1 69 ? -4.777 2.765 2.624 1.00 98.81 69 VAL A C 1
ATOM 525 O O . VAL A 1 69 ? -5.483 3.571 2.016 1.00 98.81 69 VAL A O 1
ATOM 528 N N . LEU A 1 70 ? -3.538 3.049 3.000 1.00 98.62 70 LEU A N 1
ATOM 529 C CA . LEU A 1 70 ? -2.890 4.327 2.740 1.00 98.62 70 LEU A CA 1
ATOM 530 C C . LEU A 1 70 ? -1.555 4.109 2.034 1.00 98.62 70 LEU A C 1
ATOM 532 O O . LEU A 1 70 ? -0.740 3.293 2.461 1.00 98.62 70 LEU A O 1
ATOM 536 N N . ASP A 1 71 ? -1.338 4.885 0.985 1.00 98.31 71 ASP A N 1
ATOM 537 C CA . ASP A 1 71 ? -0.079 4.998 0.262 1.00 98.31 71 ASP A CA 1
ATOM 538 C C . ASP A 1 71 ? 0.340 6.478 0.186 1.00 98.31 71 ASP A C 1
ATOM 540 O O . ASP A 1 71 ? -0.463 7.403 0.390 1.00 98.31 71 ASP A O 1
ATOM 544 N N . VAL A 1 72 ? 1.623 6.729 -0.046 1.00 96.94 72 VAL A N 1
ATOM 545 C CA . VAL A 1 72 ? 2.226 8.058 -0.039 1.00 96.94 72 VAL A CA 1
ATOM 546 C C . VAL A 1 72 ? 2.887 8.373 -1.365 1.00 96.94 72 VAL A C 1
ATOM 548 O O . VAL A 1 72 ? 3.433 7.530 -2.046 1.00 96.94 72 VAL A O 1
ATOM 551 N N . VAL A 1 73 ? 2.885 9.658 -1.697 1.00 93.50 73 VAL A N 1
ATOM 552 C CA . VAL A 1 73 ? 3.726 10.202 -2.755 1.00 93.50 73 VAL A CA 1
ATOM 553 C C . VAL A 1 73 ? 4.472 11.359 -2.133 1.00 93.50 73 VAL A C 1
ATOM 555 O O . VAL A 1 73 ? 3.862 12.270 -1.562 1.00 93.50 73 VAL A O 1
ATOM 558 N N . LEU A 1 74 ? 5.797 11.312 -2.207 1.00 90.75 74 LEU A N 1
ATOM 559 C CA . LEU A 1 74 ? 6.626 12.351 -1.624 1.00 90.75 74 LEU A CA 1
ATOM 560 C C . LEU A 1 74 ? 6.704 13.577 -2.530 1.00 90.75 74 LEU A C 1
ATOM 562 O O . LEU A 1 74 ? 6.981 13.506 -3.727 1.00 90.75 74 LEU A O 1
ATOM 566 N N . ILE A 1 75 ? 6.510 14.724 -1.898 1.00 85.25 75 ILE A N 1
ATOM 567 C CA . ILE A 1 75 ? 6.881 16.042 -2.396 1.00 85.25 75 ILE A CA 1
ATOM 568 C C . ILE A 1 75 ? 7.772 16.692 -1.335 1.00 85.25 75 ILE A C 1
ATOM 570 O O . ILE A 1 75 ? 7.714 16.303 -0.168 1.00 85.25 75 ILE A O 1
ATOM 574 N N . ASP A 1 76 ? 8.599 17.658 -1.730 1.00 84.81 76 ASP A N 1
ATOM 575 C CA . ASP A 1 76 ? 9.541 18.313 -0.816 1.00 84.81 76 ASP A CA 1
ATOM 576 C C . ASP A 1 76 ? 8.797 19.016 0.334 1.00 84.81 76 ASP A C 1
ATOM 578 O O . ASP A 1 76 ? 8.110 20.026 0.140 1.00 84.81 76 ASP A O 1
ATOM 582 N N . ARG A 1 77 ? 8.836 18.398 1.519 1.00 86.00 77 ARG A N 1
ATOM 583 C CA . ARG A 1 77 ? 8.084 18.783 2.718 1.00 86.00 77 ARG A CA 1
ATOM 584 C C . ARG A 1 77 ? 8.862 18.364 3.956 1.00 86.00 77 ARG A C 1
ATOM 586 O O . ARG A 1 77 ? 9.462 17.295 4.016 1.00 86.00 77 ARG A O 1
ATOM 593 N N . GLU A 1 78 ? 8.755 19.177 4.995 1.00 90.31 78 GLU A N 1
ATOM 594 C CA . GLU A 1 78 ? 9.336 18.874 6.297 1.00 90.31 78 GLU A CA 1
ATOM 595 C C . GLU A 1 78 ? 8.381 18.055 7.180 1.00 90.31 78 GLU A C 1
ATOM 597 O O . GLU A 1 78 ? 7.155 18.070 7.003 1.00 90.31 78 GLU A O 1
ATOM 602 N N . ARG A 1 79 ? 8.960 17.409 8.203 1.00 91.88 79 ARG A N 1
ATOM 603 C CA . ARG A 1 79 ? 8.239 16.718 9.289 1.00 91.88 79 ARG A CA 1
ATOM 604 C C . ARG A 1 79 ? 7.319 15.590 8.804 1.00 91.88 79 ARG A C 1
ATOM 606 O O . ARG A 1 79 ? 6.228 15.400 9.336 1.00 91.88 79 ARG A O 1
ATOM 613 N N . LEU A 1 80 ? 7.769 14.827 7.805 1.00 95.62 80 LEU A N 1
ATOM 614 C CA . LEU A 1 80 ? 7.007 13.722 7.208 1.00 95.62 80 LEU A CA 1
ATOM 615 C C . LEU A 1 80 ? 6.553 12.690 8.252 1.00 95.62 80 LEU A C 1
ATOM 617 O O . LEU A 1 80 ? 5.403 12.262 8.235 1.00 95.62 80 LEU A O 1
ATOM 621 N N . LEU A 1 81 ? 7.432 12.341 9.197 1.00 95.00 81 LEU A N 1
ATOM 622 C CA . LEU A 1 81 ? 7.116 11.367 10.240 1.00 95.00 81 LEU A CA 1
ATOM 623 C C . LEU A 1 81 ? 6.002 11.855 11.181 1.00 95.00 81 LEU A C 1
ATOM 625 O O . LEU A 1 81 ? 5.106 11.081 11.495 1.00 95.00 81 LEU A O 1
ATOM 629 N N . ASP A 1 82 ? 6.014 13.133 11.578 1.00 95.62 82 ASP A N 1
ATOM 630 C CA . ASP A 1 82 ? 4.966 13.719 12.432 1.00 95.62 82 ASP A CA 1
ATOM 631 C C . ASP A 1 82 ? 3.608 13.734 11.715 1.00 95.62 82 ASP A C 1
ATOM 633 O O . ASP A 1 82 ? 2.576 13.429 12.310 1.00 95.62 82 ASP A O 1
ATOM 637 N N . ARG A 1 83 ? 3.612 14.065 10.416 1.00 96.25 83 ARG A N 1
ATOM 638 C CA . ARG A 1 83 ? 2.409 14.067 9.567 1.00 96.25 83 ARG A CA 1
ATOM 639 C C . ARG A 1 83 ? 1.799 12.675 9.448 1.00 96.25 83 ARG A C 1
ATOM 641 O O . ARG A 1 83 ? 0.581 12.531 9.495 1.00 96.25 83 ARG A O 1
ATOM 648 N N . LEU A 1 84 ? 2.643 11.651 9.329 1.00 97.88 84 LEU A N 1
ATOM 649 C CA . LEU A 1 84 ? 2.205 10.260 9.297 1.00 97.88 84 LEU A CA 1
ATOM 650 C C . LEU A 1 84 ? 1.747 9.767 10.672 1.00 97.88 84 LEU A C 1
ATOM 652 O O . LEU A 1 84 ? 0.714 9.113 10.759 1.00 97.88 84 LEU A O 1
ATOM 656 N N . ALA A 1 85 ? 2.437 10.133 11.753 1.00 97.56 85 ALA A N 1
ATOM 657 C CA . ALA A 1 85 ? 2.033 9.777 13.114 1.00 97.56 85 ALA A CA 1
ATOM 658 C C . ALA A 1 85 ? 0.622 10.288 13.469 1.00 97.56 85 ALA A C 1
ATOM 660 O O . ALA A 1 85 ? -0.066 9.677 14.283 1.00 97.56 85 ALA A O 1
ATOM 661 N N . ALA A 1 86 ? 0.163 11.373 12.834 1.00 97.50 86 ALA A N 1
ATOM 662 C CA . ALA A 1 86 ? -1.191 11.895 13.010 1.00 97.50 86 ALA A CA 1
ATOM 663 C C . ALA A 1 86 ? -2.291 11.033 12.355 1.00 97.50 86 ALA A C 1
ATOM 665 O O . ALA A 1 86 ? -3.436 11.086 12.798 1.00 97.50 86 ALA A O 1
ATOM 666 N N . VAL A 1 87 ? -1.974 10.243 11.320 1.00 98.31 87 VAL A N 1
ATOM 667 C CA . VAL A 1 87 ? -2.973 9.496 10.526 1.00 98.31 87 VAL A CA 1
ATOM 668 C C . VAL A 1 87 ? -2.829 7.978 10.630 1.00 98.31 87 VAL A C 1
ATOM 670 O O . VAL A 1 87 ? -3.838 7.275 10.656 1.00 98.31 87 VAL A O 1
ATOM 673 N N . LEU A 1 88 ? -1.602 7.460 10.744 1.00 98.38 88 LEU A N 1
ATOM 674 C CA . LEU A 1 88 ? -1.321 6.023 10.724 1.00 98.38 88 LEU A CA 1
ATOM 675 C C . LEU A 1 88 ? -2.039 5.205 11.817 1.00 98.38 88 LEU A C 1
ATOM 677 O O . LEU A 1 88 ? -2.461 4.095 11.509 1.00 98.38 88 LEU A O 1
ATOM 681 N N . PRO A 1 89 ? -2.299 5.719 13.038 1.00 98.44 89 PRO A N 1
ATOM 682 C CA . PRO A 1 89 ? -3.141 5.014 14.015 1.00 98.44 89 PRO A CA 1
ATOM 683 C C . PRO A 1 89 ? -4.569 4.701 13.533 1.00 98.44 89 PRO A C 1
ATOM 685 O O . PRO A 1 89 ? -5.268 3.877 14.126 1.00 98.44 89 PRO A O 1
ATOM 688 N N . SER A 1 90 ? -5.027 5.384 12.480 1.00 98.25 90 SER A N 1
ATOM 689 C CA . SER A 1 90 ? -6.369 5.251 11.912 1.00 98.25 90 SER A CA 1
ATOM 690 C C . SER A 1 90 ? -6.393 4.477 10.592 1.00 98.25 90 SER A C 1
ATOM 692 O O . SER A 1 90 ? -7.446 4.451 9.962 1.00 98.25 90 SER A O 1
ATOM 694 N N . VAL A 1 91 ? -5.287 3.845 10.174 1.00 97.56 91 VAL A N 1
ATOM 695 C CA . VAL A 1 91 ? -5.227 3.029 8.946 1.00 97.56 91 VAL A CA 1
ATOM 696 C C . VAL A 1 91 ? -4.902 1.567 9.251 1.00 97.56 91 VAL A C 1
ATOM 698 O O . VAL A 1 91 ? -4.091 1.278 10.131 1.00 97.56 91 VAL A O 1
ATOM 701 N N . ASP A 1 92 ? -5.511 0.638 8.512 1.00 98.56 92 ASP A N 1
ATOM 702 C CA . ASP A 1 92 ? -5.262 -0.800 8.682 1.00 98.56 92 ASP A CA 1
ATOM 703 C C . ASP A 1 92 ? -3.997 -1.250 7.935 1.00 98.56 92 ASP A C 1
ATOM 705 O O . ASP A 1 92 ? -3.257 -2.098 8.435 1.00 98.56 92 ASP A O 1
ATOM 709 N N . TYR A 1 93 ? -3.716 -0.665 6.765 1.00 98.81 93 TYR A N 1
ATOM 710 C CA . TYR A 1 93 ? -2.531 -0.970 5.961 1.00 98.81 93 TYR A CA 1
ATOM 711 C C . TYR A 1 93 ? -1.841 0.296 5.440 1.00 98.81 93 TYR A C 1
ATOM 713 O O . TYR A 1 93 ? -2.497 1.197 4.918 1.00 98.81 93 TYR A O 1
ATOM 721 N N . PHE A 1 94 ? -0.512 0.333 5.538 1.00 98.88 94 PHE A N 1
ATOM 722 C CA . PHE A 1 94 ? 0.349 1.383 4.992 1.00 98.88 94 PHE A CA 1
ATOM 723 C C . PHE A 1 94 ? 1.373 0.792 4.010 1.00 98.88 94 PHE A C 1
ATOM 725 O O . PHE A 1 94 ? 2.107 -0.120 4.392 1.00 98.88 94 PHE A O 1
ATOM 732 N N . LEU A 1 95 ? 1.397 1.256 2.755 1.00 98.75 95 LEU A N 1
ATOM 733 C CA . LEU A 1 95 ? 2.104 0.591 1.642 1.00 98.75 95 LEU A CA 1
ATOM 734 C C . LEU A 1 95 ? 3.190 1.464 0.956 1.00 98.75 95 LEU A C 1
ATOM 736 O O . LEU A 1 95 ? 3.202 1.550 -0.267 1.00 98.75 95 LEU A O 1
ATOM 740 N N . PRO A 1 96 ? 4.126 2.117 1.674 1.00 98.31 96 PRO A N 1
ATOM 741 C CA . PRO A 1 96 ? 5.158 2.918 1.010 1.00 98.31 96 PRO A CA 1
ATOM 742 C C . PRO A 1 96 ? 6.165 2.039 0.244 1.00 98.31 96 PRO A C 1
ATOM 744 O O . PRO A 1 96 ? 6.336 0.846 0.525 1.00 98.31 96 PRO A O 1
ATOM 747 N N . ASN A 1 97 ? 6.930 2.637 -0.668 1.00 98.00 97 ASN A N 1
ATOM 748 C CA . ASN A 1 97 ? 8.136 1.985 -1.194 1.00 98.00 97 ASN A CA 1
ATOM 749 C C . ASN A 1 97 ? 9.385 2.259 -0.329 1.00 98.00 97 ASN A C 1
ATOM 751 O O . ASN A 1 97 ? 9.392 3.151 0.518 1.00 98.00 97 ASN A O 1
ATOM 755 N N . ASP A 1 98 ? 10.450 1.479 -0.534 1.00 98.12 98 ASP A N 1
ATOM 756 C CA . ASP A 1 98 ? 11.716 1.573 0.216 1.00 98.12 98 ASP A CA 1
ATOM 757 C C . ASP A 1 98 ? 12.384 2.955 0.115 1.00 98.12 98 ASP A C 1
ATOM 759 O O . ASP A 1 98 ? 12.880 3.476 1.114 1.00 98.12 98 ASP A O 1
ATOM 763 N N . ASP A 1 99 ? 12.354 3.609 -1.048 1.00 95.50 99 ASP A N 1
ATOM 764 C CA . ASP A 1 99 ? 12.947 4.942 -1.194 1.00 95.50 99 ASP A CA 1
ATOM 765 C C . ASP A 1 99 ? 12.160 6.000 -0.409 1.00 95.50 99 ASP A C 1
ATOM 767 O O . ASP A 1 99 ? 12.749 6.832 0.289 1.00 95.50 99 ASP A O 1
ATOM 771 N N . GLU A 1 100 ? 10.830 5.947 -0.459 1.00 96.75 100 GLU A N 1
ATOM 772 C CA . GLU A 1 100 ? 9.959 6.831 0.316 1.00 96.75 100 GLU A CA 1
ATOM 773 C C . GLU A 1 100 ? 10.133 6.594 1.812 1.00 96.75 100 GLU A C 1
ATOM 775 O O . GLU A 1 100 ? 10.352 7.532 2.583 1.00 96.75 100 GLU A O 1
ATOM 780 N N . ALA A 1 101 ? 10.096 5.328 2.219 1.00 98.12 101 ALA A N 1
ATOM 781 C CA . ALA A 1 101 ? 10.286 4.902 3.590 1.00 98.12 101 ALA A CA 1
ATOM 782 C C . ALA A 1 101 ? 11.650 5.342 4.133 1.00 98.12 101 ALA A C 1
ATOM 784 O O . ALA A 1 101 ? 11.730 5.862 5.250 1.00 98.12 101 ALA A O 1
ATOM 785 N N . ARG A 1 102 ? 12.716 5.220 3.337 1.00 97.81 102 ARG A N 1
ATOM 786 C CA . ARG A 1 102 ? 14.059 5.699 3.678 1.00 97.81 102 ARG A CA 1
ATOM 787 C C . ARG A 1 102 ? 14.099 7.209 3.864 1.00 97.81 102 ARG A C 1
ATOM 789 O O . ARG A 1 102 ? 14.689 7.666 4.839 1.00 97.81 102 ARG A O 1
ATOM 796 N N . ILE A 1 103 ? 13.472 7.982 2.978 1.00 96.88 103 ILE A N 1
ATOM 797 C CA . ILE A 1 103 ? 13.410 9.448 3.100 1.00 96.88 103 ILE A CA 1
ATOM 798 C C . ILE A 1 103 ? 12.645 9.856 4.365 1.00 96.88 103 ILE A C 1
ATOM 800 O O . ILE A 1 103 ? 13.082 10.747 5.091 1.00 96.88 103 ILE A O 1
ATOM 804 N N . ILE A 1 104 ? 11.525 9.194 4.654 1.00 97.50 104 ILE A N 1
ATOM 805 C CA . ILE A 1 104 ? 10.671 9.515 5.802 1.00 97.50 104 ILE A CA 1
ATOM 806 C C . ILE A 1 104 ? 11.344 9.155 7.135 1.00 97.50 104 ILE A C 1
ATOM 808 O O . ILE A 1 104 ? 11.257 9.915 8.100 1.00 97.50 104 ILE A O 1
ATOM 812 N N . THR A 1 105 ? 11.967 7.978 7.211 1.00 97.38 105 THR A N 1
ATOM 813 C CA . THR A 1 105 ? 12.468 7.407 8.474 1.00 97.38 105 THR A CA 1
ATOM 814 C C . THR A 1 105 ? 13.957 7.649 8.709 1.00 97.38 105 THR A C 1
ATOM 816 O O . THR A 1 105 ? 14.409 7.576 9.850 1.00 97.38 105 THR A O 1
ATOM 819 N N . GLY A 1 106 ? 14.732 7.904 7.650 1.00 97.38 106 GLY A N 1
ATOM 820 C CA . GLY A 1 106 ? 16.197 7.899 7.677 1.00 97.38 106 GLY A CA 1
ATOM 821 C C . GLY A 1 106 ? 16.821 6.499 7.774 1.00 97.38 106 GLY A C 1
ATOM 822 O O . GLY A 1 106 ? 18.027 6.388 7.990 1.00 97.38 106 GLY A O 1
ATOM 823 N N . ILE A 1 107 ? 16.031 5.428 7.642 1.00 98.50 107 ILE A N 1
ATOM 824 C CA . ILE A 1 107 ? 16.464 4.034 7.814 1.00 98.50 107 ILE A CA 1
ATOM 825 C C . ILE A 1 107 ? 16.635 3.373 6.443 1.00 98.50 107 ILE A C 1
ATOM 827 O O . ILE A 1 107 ? 15.760 3.476 5.592 1.00 98.50 107 ILE A O 1
ATOM 831 N N . SER A 1 108 ? 17.748 2.667 6.220 1.00 97.88 108 SER A N 1
ATOM 832 C CA . SER A 1 108 ? 18.015 1.977 4.943 1.00 97.88 108 SER A CA 1
ATOM 833 C C . SER A 1 108 ? 17.521 0.533 4.882 1.00 97.88 108 SER A C 1
ATOM 835 O O . SER A 1 108 ? 17.395 0.003 3.790 1.00 97.88 108 SER A O 1
ATOM 837 N N . ASP A 1 109 ? 17.308 -0.115 6.027 1.00 98.44 109 ASP A N 1
ATOM 838 C CA . ASP A 1 109 ? 16.845 -1.502 6.081 1.00 98.44 109 ASP A CA 1
ATOM 839 C C . ASP A 1 109 ? 15.304 -1.561 5.997 1.00 98.44 109 ASP A C 1
ATOM 841 O O . ASP A 1 109 ? 14.648 -1.007 6.884 1.00 98.44 109 ASP A O 1
ATOM 845 N N . PRO A 1 110 ? 14.715 -2.228 4.985 1.00 98.56 110 PRO A N 1
ATOM 846 C CA . PRO A 1 110 ? 13.264 -2.244 4.770 1.00 98.56 110 PRO A CA 1
ATOM 847 C C . PRO A 1 110 ? 12.452 -2.872 5.905 1.00 98.56 110 PRO A C 1
ATOM 849 O O . PRO A 1 110 ? 11.335 -2.441 6.187 1.00 98.56 110 PRO A O 1
ATOM 852 N N . LEU A 1 111 ? 13.009 -3.863 6.606 1.00 98.62 111 LEU A N 1
ATOM 853 C CA . LEU A 1 111 ? 12.343 -4.447 7.768 1.00 98.62 111 LEU A CA 1
ATOM 854 C C . LEU A 1 111 ? 12.254 -3.425 8.906 1.00 98.62 111 LEU A C 1
ATOM 856 O O . LEU A 1 111 ? 11.169 -3.183 9.432 1.00 98.62 111 LEU A O 1
ATOM 860 N N . LYS A 1 112 ? 13.356 -2.738 9.213 1.00 98.69 112 LYS A N 1
ATOM 861 C CA . LYS A 1 112 ? 13.383 -1.674 10.227 1.00 98.69 112 LYS A CA 1
ATOM 862 C C . LYS A 1 112 ? 12.563 -0.447 9.834 1.00 98.69 112 LYS A C 1
ATOM 864 O O . LYS A 1 112 ? 12.010 0.213 10.709 1.00 98.69 112 LYS A O 1
ATOM 869 N N . GLN A 1 113 ? 12.465 -0.122 8.543 1.00 98.69 113 GLN A N 1
ATOM 870 C CA . GLN A 1 113 ? 11.543 0.909 8.054 1.00 98.69 113 GLN A CA 1
ATOM 871 C C . GLN A 1 113 ? 10.096 0.549 8.411 1.00 98.69 113 GLN A C 1
ATOM 873 O O . GLN A 1 113 ? 9.384 1.362 9.002 1.00 98.69 113 GLN A O 1
ATOM 878 N N . ALA A 1 114 ? 9.677 -0.681 8.099 1.00 98.75 114 ALA A N 1
ATOM 879 C CA . ALA A 1 114 ? 8.339 -1.170 8.406 1.00 98.75 114 ALA A CA 1
ATOM 880 C C . ALA A 1 114 ? 8.061 -1.170 9.918 1.00 98.75 114 ALA A C 1
ATOM 882 O O . ALA A 1 114 ? 7.021 -0.683 10.362 1.00 98.75 114 ALA A O 1
ATOM 883 N N . GLU A 1 115 ? 9.015 -1.650 10.722 1.00 98.44 115 GLU A N 1
ATOM 884 C CA . GLU A 1 115 ? 8.942 -1.612 12.187 1.00 98.44 115 GLU A CA 1
ATOM 885 C C . GLU A 1 115 ? 8.807 -0.179 12.711 1.00 98.44 115 GLU A C 1
ATOM 887 O O . GLU A 1 115 ? 7.963 0.084 13.567 1.00 98.44 115 GLU A O 1
ATOM 892 N N . ARG A 1 116 ? 9.546 0.780 12.143 1.00 98.56 116 ARG A N 1
ATOM 893 C CA . ARG A 1 116 ? 9.439 2.190 12.532 1.00 98.56 116 ARG A CA 1
ATOM 894 C C . ARG A 1 116 ? 8.046 2.765 12.270 1.00 98.56 116 ARG A C 1
ATOM 896 O O . ARG A 1 116 ? 7.546 3.546 13.077 1.00 98.56 116 ARG A O 1
ATOM 903 N N . PHE A 1 117 ? 7.396 2.380 11.175 1.00 98.62 117 PHE A N 1
ATOM 904 C CA . PHE A 1 117 ? 6.019 2.797 10.902 1.00 98.62 117 PHE A CA 1
ATOM 905 C C . PHE A 1 117 ? 4.997 2.141 11.840 1.00 98.62 117 PHE A C 1
ATOM 907 O O . PHE A 1 117 ? 4.024 2.788 12.235 1.00 98.62 117 PHE A O 1
ATOM 914 N N . ARG A 1 118 ? 5.243 0.896 12.266 1.00 97.94 118 ARG A N 1
ATOM 915 C CA . ARG A 1 118 ? 4.443 0.227 13.307 1.00 97.94 118 ARG A CA 1
ATOM 916 C C . ARG A 1 118 ? 4.561 0.944 14.652 1.00 97.94 118 ARG A C 1
ATOM 918 O O . ARG A 1 118 ? 3.550 1.148 15.316 1.00 97.94 118 ARG A O 1
ATOM 925 N N . GLU A 1 119 ? 5.766 1.375 15.032 1.00 97.50 119 GLU A N 1
ATOM 926 C CA . GLU A 1 119 ? 6.012 2.115 16.281 1.00 97.50 119 GLU A CA 1
ATOM 927 C C . GLU A 1 119 ? 5.222 3.426 16.370 1.00 97.50 119 GLU A C 1
ATOM 929 O O . GLU A 1 119 ? 4.817 3.821 17.462 1.00 97.50 119 GLU A O 1
ATOM 934 N N . ILE A 1 120 ? 4.997 4.103 15.239 1.00 96.81 120 ILE A N 1
ATOM 935 C CA . ILE A 1 120 ? 4.232 5.360 15.194 1.00 96.81 120 ILE A CA 1
ATOM 936 C C . ILE A 1 120 ? 2.733 5.155 14.923 1.00 96.81 120 ILE A C 1
ATOM 938 O O . ILE A 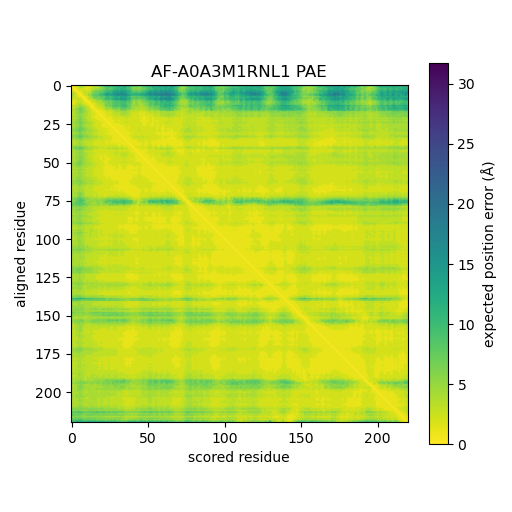1 120 ? 1.999 6.136 14.824 1.00 96.81 120 ILE A O 1
ATOM 942 N N . GLY A 1 121 ? 2.271 3.903 14.833 1.00 96.50 121 GLY A N 1
ATOM 943 C CA . GLY A 1 121 ? 0.853 3.554 14.926 1.00 96.50 121 GLY A CA 1
ATOM 944 C C . GLY A 1 121 ? 0.227 2.841 13.729 1.00 96.50 121 GLY A C 1
ATOM 945 O O . GLY A 1 121 ? -0.932 2.459 13.847 1.00 96.50 121 GLY A O 1
ATOM 946 N N . ALA A 1 122 ? 0.932 2.620 12.612 1.00 97.56 122 ALA A N 1
ATOM 947 C CA . ALA A 1 122 ? 0.370 1.837 11.499 1.00 97.56 122 ALA A CA 1
ATOM 948 C C . ALA A 1 122 ? 0.083 0.404 11.955 1.00 97.56 122 ALA A C 1
ATOM 950 O O . ALA A 1 122 ? 0.933 -0.159 12.634 1.00 97.56 122 ALA A O 1
ATOM 951 N N . GLU A 1 123 ? -1.047 -0.210 11.585 1.00 97.44 123 GLU A N 1
ATOM 952 C CA . GLU A 1 123 ? -1.380 -1.585 12.005 1.00 97.44 123 GLU A CA 1
ATOM 953 C C . GLU A 1 123 ? -0.638 -2.667 11.202 1.00 97.44 123 GLU A C 1
ATOM 955 O O . GLU A 1 123 ? -0.041 -3.586 11.765 1.00 97.44 123 GLU A O 1
ATOM 960 N N . ASN A 1 124 ? -0.622 -2.533 9.882 1.00 98.69 124 ASN A N 1
ATOM 961 C CA . ASN A 1 124 ? 0.143 -3.387 8.985 1.00 98.69 124 ASN A CA 1
ATOM 962 C C . ASN A 1 124 ? 0.933 -2.500 8.028 1.00 98.69 124 ASN A C 1
ATOM 964 O O . ASN A 1 124 ? 0.415 -1.496 7.538 1.00 98.69 124 ASN A O 1
ATOM 968 N N . VAL A 1 125 ? 2.182 -2.865 7.758 1.00 98.88 125 VAL A N 1
ATOM 969 C CA . VAL A 1 125 ? 3.062 -2.104 6.868 1.00 98.88 125 VAL A CA 1
ATOM 970 C C . VAL A 1 125 ? 3.611 -3.024 5.793 1.00 98.88 125 VAL A C 1
ATOM 972 O O . VAL A 1 125 ? 4.098 -4.111 6.107 1.00 98.88 125 VAL A O 1
ATOM 975 N N . VAL A 1 126 ? 3.548 -2.582 4.540 1.00 98.88 126 VAL A N 1
ATOM 976 C CA . VAL A 1 126 ? 4.161 -3.259 3.398 1.00 98.88 126 VAL A CA 1
ATOM 977 C C . VAL A 1 126 ? 5.174 -2.317 2.770 1.00 98.88 126 VAL A C 1
ATOM 979 O O . VAL A 1 126 ? 4.799 -1.260 2.286 1.00 98.88 126 VAL A O 1
ATOM 982 N N . ILE A 1 127 ? 6.448 -2.698 2.769 1.00 98.81 127 ILE A N 1
ATOM 983 C CA . ILE A 1 127 ? 7.488 -1.971 2.041 1.00 98.81 127 ILE A CA 1
ATOM 984 C C . ILE A 1 127 ? 7.689 -2.650 0.697 1.00 98.81 127 ILE A C 1
ATOM 986 O O . ILE A 1 127 ? 8.086 -3.820 0.646 1.00 98.81 127 ILE A O 1
ATOM 990 N N . THR A 1 128 ? 7.433 -1.926 -0.389 1.00 98.62 1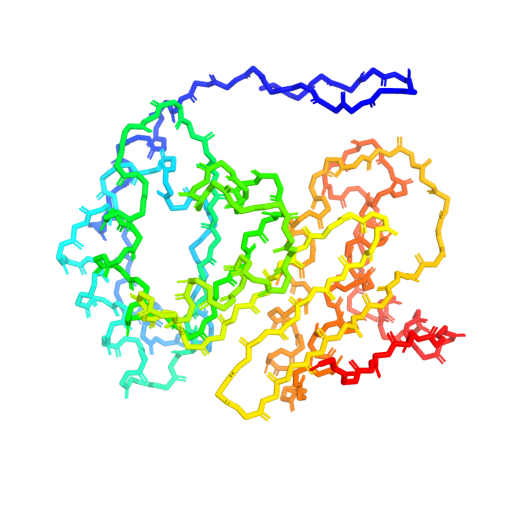28 THR A N 1
ATOM 991 C CA . THR A 1 128 ? 7.732 -2.404 -1.743 1.00 98.62 128 THR A CA 1
ATOM 992 C C . THR A 1 128 ? 9.157 -2.023 -2.156 1.00 98.62 128 THR A C 1
ATOM 994 O O . THR A 1 128 ? 9.610 -0.904 -1.929 1.00 98.62 128 THR A O 1
ATOM 997 N N . MET A 1 129 ? 9.894 -2.967 -2.747 1.00 97.31 129 MET A N 1
ATOM 998 C CA . MET A 1 129 ? 11.320 -2.818 -3.096 1.00 97.31 129 MET A CA 1
ATOM 999 C C . MET A 1 129 ? 11.577 -3.113 -4.586 1.00 97.31 129 MET A C 1
ATOM 1001 O O . MET A 1 129 ? 12.646 -3.579 -4.979 1.00 97.31 129 MET A O 1
ATOM 1005 N N . GLY A 1 130 ? 10.570 -2.906 -5.441 1.00 93.69 130 GLY A N 1
ATOM 1006 C CA . GLY A 1 130 ? 10.665 -3.179 -6.877 1.00 93.69 130 GLY A CA 1
ATOM 1007 C C . GLY A 1 130 ? 11.093 -4.622 -7.174 1.00 93.69 130 GLY A C 1
ATOM 1008 O O . GLY A 1 130 ? 10.426 -5.574 -6.773 1.00 93.69 130 GLY A O 1
ATOM 1009 N N . GLY A 1 131 ? 12.218 -4.785 -7.877 1.00 93.69 131 GLY A N 1
ATOM 1010 C CA . GLY A 1 131 ? 12.773 -6.095 -8.243 1.00 93.69 131 GLY A CA 1
ATOM 1011 C C . GLY A 1 131 ? 13.264 -6.946 -7.063 1.00 93.69 131 GLY A C 1
ATOM 1012 O O . GLY A 1 131 ? 13.534 -8.129 -7.253 1.00 93.69 131 GLY A O 1
ATOM 1013 N N . GLU A 1 132 ? 13.359 -6.377 -5.859 1.00 95.81 132 GLU A N 1
ATOM 1014 C CA . GLU A 1 132 ? 13.781 -7.082 -4.641 1.00 95.81 132 GLU A CA 1
ATOM 1015 C C . GLU A 1 132 ? 12.604 -7.638 -3.820 1.00 95.81 132 GLU A C 1
ATOM 1017 O O . GLU A 1 132 ? 12.811 -8.313 -2.810 1.00 95.81 132 GLU A O 1
ATOM 1022 N N . GLY A 1 133 ? 11.365 -7.411 -4.270 1.00 97.75 133 GLY A N 1
ATOM 1023 C CA . GLY A 1 133 ? 10.161 -7.962 -3.654 1.00 97.75 133 GLY A CA 1
ATOM 1024 C C . GLY A 1 133 ? 9.552 -7.032 -2.614 1.00 97.75 133 GLY A C 1
ATOM 1025 O O . GLY A 1 133 ? 9.537 -5.813 -2.794 1.00 97.75 133 GLY A O 1
ATOM 1026 N N . THR A 1 134 ? 9.005 -7.599 -1.540 1.00 98.75 134 THR A N 1
ATOM 1027 C CA . THR A 1 134 ? 8.313 -6.827 -0.496 1.00 98.75 134 THR A CA 1
ATOM 1028 C C . THR A 1 134 ? 8.595 -7.345 0.909 1.00 98.75 134 THR A C 1
ATOM 1030 O O . THR A 1 134 ? 8.748 -8.552 1.114 1.00 98.75 134 THR A O 1
ATOM 1033 N N . ILE A 1 135 ? 8.573 -6.443 1.890 1.00 98.81 135 ILE A N 1
ATOM 1034 C CA . ILE A 1 135 ? 8.520 -6.779 3.317 1.00 98.81 135 ILE A CA 1
ATOM 1035 C C . ILE A 1 135 ? 7.131 -6.458 3.856 1.00 98.81 135 ILE A C 1
ATOM 1037 O O . ILE A 1 135 ? 6.622 -5.372 3.617 1.00 98.81 135 ILE A O 1
ATOM 1041 N N . PHE A 1 136 ? 6.540 -7.377 4.613 1.00 98.88 136 PHE A N 1
ATOM 1042 C CA . PHE A 1 136 ? 5.321 -7.152 5.384 1.00 98.88 136 PHE A CA 1
ATOM 1043 C C . PHE A 1 136 ? 5.638 -7.228 6.873 1.00 98.88 136 PHE A C 1
ATOM 1045 O O . PHE A 1 136 ? 6.268 -8.188 7.315 1.00 98.88 136 PHE A O 1
ATOM 1052 N N . VAL A 1 137 ? 5.141 -6.276 7.658 1.00 98.88 137 VAL A N 1
ATOM 1053 C CA . VAL A 1 137 ? 5.173 -6.318 9.123 1.00 98.88 137 VAL A CA 1
ATOM 1054 C C . VAL A 1 137 ? 3.778 -6.026 9.661 1.00 98.88 137 VAL A C 1
ATOM 1056 O O . VAL A 1 137 ? 3.246 -4.934 9.472 1.00 98.88 137 VAL A O 1
ATOM 1059 N N . GLY A 1 138 ? 3.206 -6.997 10.368 1.00 98.25 138 GLY A N 1
ATOM 1060 C CA . GLY A 1 138 ? 1.954 -6.864 11.113 1.00 98.25 138 GLY A CA 1
ATOM 1061 C C . GLY A 1 138 ? 2.164 -7.016 12.627 1.00 98.25 138 GLY A C 1
ATOM 1062 O O . GLY A 1 138 ? 3.294 -6.927 13.119 1.00 98.25 138 GLY A O 1
ATOM 1063 N N . PRO A 1 139 ? 1.092 -7.244 13.405 1.00 95.81 139 PRO A N 1
ATOM 1064 C CA . PRO A 1 139 ? 1.171 -7.519 14.844 1.00 95.81 139 PRO A CA 1
ATOM 1065 C C . PRO A 1 139 ? 2.023 -8.742 15.177 1.00 95.81 139 PRO A C 1
ATOM 1067 O O . PRO A 1 139 ? 3.019 -8.614 15.892 1.00 95.81 139 PRO A O 1
ATOM 1070 N N . ASP A 1 140 ? 1.723 -9.880 14.553 1.00 94.00 140 ASP A N 1
ATOM 1071 C CA . ASP A 1 140 ? 2.293 -11.182 14.927 1.00 94.00 140 ASP A CA 1
ATOM 1072 C C . ASP A 1 140 ? 3.119 -11.830 13.813 1.00 94.00 140 ASP A C 1
ATOM 1074 O O . ASP A 1 140 ? 3.754 -12.860 14.017 1.00 94.00 140 ASP A O 1
ATOM 1078 N N . VAL A 1 141 ? 3.153 -11.216 12.629 1.00 96.25 141 VAL A N 1
ATOM 1079 C CA . VAL A 1 141 ? 3.799 -11.788 11.448 1.00 96.25 141 VAL A CA 1
ATOM 1080 C C . VAL A 1 141 ? 4.724 -10.777 10.787 1.00 96.25 141 VAL A C 1
ATOM 1082 O O . VAL A 1 141 ? 4.411 -9.589 10.695 1.00 96.25 141 VAL A O 1
ATOM 1085 N N . ARG A 1 142 ? 5.880 -11.263 10.347 1.00 98.56 142 ARG A N 1
ATOM 1086 C CA . ARG A 1 142 ? 6.817 -10.550 9.487 1.00 98.56 142 ARG A CA 1
ATOM 1087 C C . ARG A 1 142 ? 7.131 -11.462 8.319 1.00 98.56 142 ARG A C 1
ATOM 1089 O O . ARG A 1 142 ? 7.435 -12.631 8.545 1.00 98.56 142 ARG A O 1
ATOM 1096 N N . LEU A 1 143 ? 6.988 -10.960 7.099 1.00 98.75 143 LEU A N 1
ATOM 1097 C CA . LEU A 1 143 ? 7.184 -11.743 5.883 1.00 98.75 143 LEU A CA 1
ATOM 1098 C C . LEU A 1 143 ? 8.113 -11.010 4.925 1.00 98.75 143 LEU A C 1
ATOM 1100 O O . LEU A 1 143 ? 8.020 -9.794 4.762 1.00 98.75 143 LEU A O 1
ATOM 1104 N N . ARG A 1 144 ? 8.935 -11.778 4.221 1.00 98.69 144 ARG A N 1
ATOM 1105 C CA . ARG A 1 144 ? 9.603 -11.376 2.990 1.00 98.69 144 ARG A CA 1
ATOM 1106 C C . ARG A 1 144 ? 8.975 -12.139 1.836 1.00 98.69 144 ARG A C 1
ATOM 1108 O O . ARG A 1 144 ? 8.816 -13.356 1.893 1.00 98.69 144 ARG A O 1
ATOM 1115 N N . CYS A 1 145 ? 8.612 -11.419 0.788 1.00 98.44 145 CYS A N 1
ATOM 1116 C CA . CYS A 1 145 ? 8.060 -11.980 -0.435 1.00 98.44 145 CYS A CA 1
ATOM 1117 C C . CYS A 1 145 ? 8.981 -11.630 -1.600 1.00 98.44 145 CYS A C 1
ATOM 1119 O O . CYS A 1 145 ? 9.429 -10.490 -1.705 1.00 98.44 145 CYS A O 1
ATOM 1121 N N . GLY A 1 146 ? 9.271 -12.611 -2.456 1.00 98.06 146 GLY A N 1
ATOM 1122 C CA . GLY A 1 146 ? 10.070 -12.409 -3.663 1.00 98.06 146 GLY A CA 1
ATOM 1123 C C . GLY A 1 146 ? 9.311 -11.676 -4.773 1.00 98.06 146 GLY A C 1
ATOM 1124 O O . GLY A 1 146 ? 8.272 -11.052 -4.550 1.00 98.06 146 GLY A O 1
ATOM 1125 N N . VAL A 1 147 ? 9.808 -11.810 -6.004 1.00 96.19 147 VAL A N 1
ATOM 1126 C CA . VAL A 1 147 ? 9.174 -11.272 -7.219 1.00 96.19 147 VAL A CA 1
ATOM 1127 C C . VAL A 1 147 ? 8.833 -12.377 -8.210 1.00 96.19 147 VAL A C 1
ATOM 1129 O O . VAL A 1 147 ? 9.522 -13.395 -8.284 1.00 96.19 147 VAL A O 1
ATOM 1132 N N . TYR A 1 148 ? 7.788 -12.162 -9.010 1.00 97.12 148 TYR A N 1
ATOM 1133 C CA . TYR A 1 148 ? 7.562 -12.991 -10.188 1.00 97.12 148 TYR A CA 1
ATOM 1134 C C . TYR A 1 148 ? 8.503 -12.556 -11.319 1.00 97.12 148 TYR A C 1
ATOM 1136 O O . TYR A 1 148 ? 8.572 -11.361 -11.616 1.00 97.12 148 TYR A O 1
ATOM 1144 N N . PRO A 1 149 ? 9.206 -13.493 -11.978 1.00 93.06 149 PRO A N 1
ATOM 1145 C CA . PRO A 1 149 ? 10.068 -13.157 -13.101 1.00 93.06 149 PRO A CA 1
ATOM 1146 C C . PRO A 1 149 ? 9.226 -12.751 -14.316 1.00 93.06 149 PRO A C 1
ATOM 1148 O O . PRO A 1 149 ? 8.336 -13.488 -14.742 1.00 93.06 149 PRO A O 1
ATOM 1151 N N . VAL A 1 150 ? 9.525 -11.583 -14.881 1.00 92.62 150 VAL A N 1
ATOM 1152 C CA . VAL A 1 150 ? 8.874 -11.023 -16.074 1.00 92.62 150 VAL A CA 1
ATOM 1153 C C . VAL A 1 150 ? 9.882 -10.234 -16.906 1.00 92.62 150 VAL A C 1
ATOM 1155 O O . VAL A 1 150 ? 10.889 -9.755 -16.381 1.00 92.62 150 VAL A O 1
ATOM 1158 N N . ASP A 1 151 ? 9.590 -10.058 -18.193 1.00 90.69 151 ASP A N 1
ATOM 1159 C CA . ASP A 1 151 ? 10.369 -9.176 -19.060 1.00 90.69 151 ASP A CA 1
ATOM 1160 C C . ASP A 1 151 ? 10.093 -7.710 -18.697 1.00 90.69 151 ASP A C 1
ATOM 1162 O O . ASP A 1 151 ? 9.002 -7.185 -18.931 1.00 90.69 151 ASP A O 1
ATOM 1166 N N . PHE A 1 152 ? 11.084 -7.053 -18.095 1.00 91.38 152 PHE A N 1
ATOM 1167 C CA . PHE A 1 152 ? 10.982 -5.658 -17.675 1.00 91.38 152 PHE A CA 1
ATOM 1168 C C . PHE A 1 152 ? 11.091 -4.701 -18.869 1.00 91.38 152 PHE A C 1
ATOM 1170 O O . PHE A 1 152 ? 12.065 -4.732 -19.624 1.00 91.38 152 PHE A O 1
ATOM 1177 N N . VAL A 1 153 ? 10.116 -3.801 -18.994 1.00 89.62 153 VAL A N 1
ATOM 1178 C CA . VAL A 1 153 ? 10.054 -2.752 -20.022 1.00 89.62 153 VAL A CA 1
ATOM 1179 C C . VAL A 1 153 ? 10.031 -1.359 -19.390 1.00 89.62 153 VAL A C 1
ATOM 1181 O O . VAL A 1 153 ? 10.759 -0.474 -19.842 1.00 89.62 153 VAL A O 1
ATOM 1184 N N . GLY A 1 154 ? 9.233 -1.145 -18.342 1.00 85.88 154 GLY A N 1
ATOM 1185 C CA . GLY A 1 154 ? 9.136 0.147 -17.664 1.00 85.88 154 GLY A CA 1
ATOM 1186 C C . GLY A 1 154 ? 8.499 0.034 -16.284 1.00 85.88 154 GLY A C 1
ATOM 1187 O O . GLY A 1 154 ? 7.532 -0.683 -16.098 1.00 85.88 154 GLY A O 1
ATOM 1188 N N . GLY A 1 155 ? 9.032 0.746 -15.290 1.00 85.38 155 GLY A N 1
ATOM 1189 C CA . GLY A 1 155 ? 8.563 0.610 -13.905 1.00 85.38 155 GLY A CA 1
ATOM 1190 C C . GLY A 1 155 ? 7.309 1.419 -13.554 1.00 85.38 155 GLY A C 1
ATOM 1191 O O . GLY A 1 155 ? 6.773 1.248 -12.457 1.00 85.38 155 GLY A O 1
ATOM 1192 N N . ALA A 1 156 ? 6.888 2.358 -14.407 1.00 88.31 156 ALA A N 1
ATOM 1193 C CA . ALA A 1 156 ? 5.846 3.333 -14.081 1.00 88.31 156 ALA A CA 1
ATOM 1194 C C . ALA A 1 156 ? 4.505 2.646 -13.772 1.00 88.31 156 ALA A C 1
ATOM 1196 O O . ALA A 1 156 ? 4.070 1.795 -14.534 1.00 88.31 156 ALA A O 1
ATOM 1197 N N . GLY A 1 157 ? 3.857 3.020 -12.664 1.00 91.31 157 GLY A N 1
ATOM 1198 C CA . GLY A 1 157 ? 2.579 2.434 -12.232 1.00 91.31 157 GLY A CA 1
ATOM 1199 C C . GLY A 1 157 ? 2.681 1.087 -11.505 1.00 91.31 157 GLY A C 1
ATOM 1200 O O . GLY A 1 157 ? 1.676 0.591 -11.015 1.00 91.31 157 GLY A O 1
ATOM 1201 N N . SER A 1 158 ? 3.875 0.494 -11.378 1.00 93.88 158 SER A N 1
ATOM 1202 C CA . SER A 1 158 ? 4.027 -0.813 -10.709 1.00 93.88 158 SER A CA 1
ATOM 1203 C C . SER A 1 158 ? 3.632 -0.815 -9.230 1.00 93.88 158 SER A C 1
ATOM 1205 O O . SER A 1 158 ? 3.113 -1.827 -8.768 1.00 93.88 158 SER A O 1
ATOM 1207 N N . GLY A 1 159 ? 3.835 0.298 -8.514 1.00 95.62 159 GLY A N 1
ATOM 1208 C CA . GLY A 1 159 ? 3.351 0.484 -7.140 1.00 95.62 159 GLY A CA 1
ATOM 1209 C C . GLY A 1 159 ? 1.824 0.525 -7.083 1.00 95.62 159 GLY A C 1
ATOM 1210 O O . GLY A 1 159 ? 1.221 -0.295 -6.406 1.00 95.62 159 GLY A O 1
ATOM 1211 N N . ASP A 1 160 ? 1.193 1.363 -7.912 1.00 97.00 160 ASP A N 1
ATOM 1212 C CA . ASP A 1 160 ? -0.273 1.439 -8.010 1.00 97.00 160 ASP A CA 1
ATOM 1213 C C . ASP A 1 160 ? -0.898 0.076 -8.376 1.00 97.00 160 ASP A C 1
ATOM 1215 O O . ASP A 1 160 ? -1.929 -0.332 -7.838 1.00 97.00 160 ASP A O 1
ATOM 1219 N N . ALA A 1 161 ? -0.263 -0.659 -9.296 1.00 97.88 161 ALA A N 1
ATOM 1220 C CA . ALA A 1 161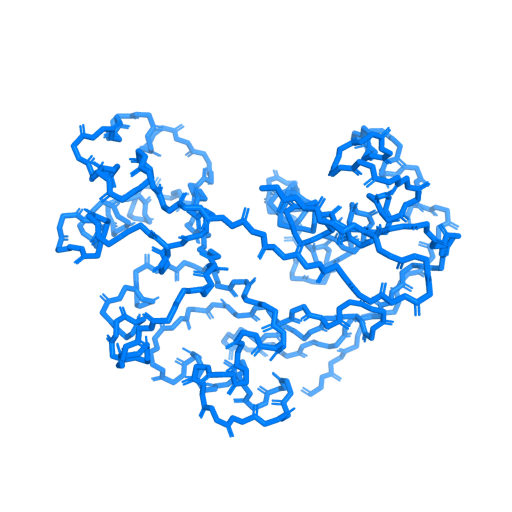 ? -0.688 -2.001 -9.674 1.00 97.88 161 ALA A CA 1
ATOM 1221 C C . ALA A 1 161 ? -0.498 -3.003 -8.524 1.00 97.88 161 ALA A C 1
ATOM 1223 O O . ALA A 1 161 ? -1.368 -3.849 -8.312 1.00 97.88 161 ALA A O 1
ATOM 1224 N N . PHE A 1 162 ? 0.603 -2.905 -7.771 1.00 98.62 162 PHE A N 1
ATOM 1225 C CA . PHE A 1 162 ? 0.815 -3.702 -6.566 1.00 98.62 162 PHE A CA 1
ATOM 1226 C C . PHE A 1 162 ? -0.286 -3.441 -5.534 1.00 98.62 162 PHE A C 1
ATOM 1228 O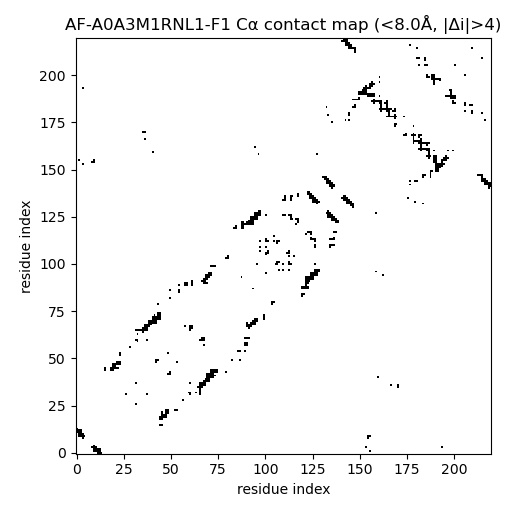 O . PHE A 1 162 ? -0.913 -4.398 -5.084 1.00 98.62 162 PHE A O 1
ATOM 1235 N N . ASP A 1 163 ? -0.587 -2.181 -5.225 1.00 98.62 163 ASP A N 1
ATOM 1236 C CA . ASP A 1 163 ? -1.631 -1.795 -4.271 1.00 98.62 163 ASP A CA 1
ATOM 1237 C C . ASP A 1 163 ? -3.002 -2.321 -4.701 1.00 98.62 163 ASP A C 1
ATOM 1239 O O . ASP A 1 163 ? -3.730 -2.918 -3.904 1.00 98.62 163 ASP A O 1
ATOM 1243 N N . ALA A 1 164 ? -3.338 -2.190 -5.989 1.00 98.44 164 ALA A N 1
ATOM 1244 C CA . ALA A 1 164 ? -4.567 -2.744 -6.549 1.00 98.44 164 ALA A CA 1
ATOM 1245 C C . ALA A 1 164 ? -4.638 -4.275 -6.398 1.00 98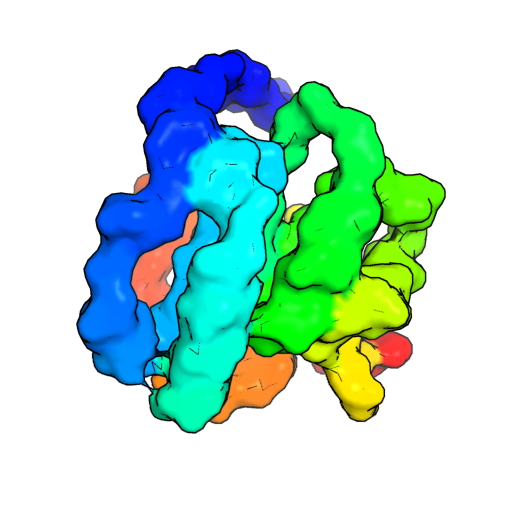.44 164 ALA A C 1
ATOM 1247 O O . ALA A 1 164 ? -5.694 -4.814 -6.056 1.00 98.44 164 ALA A O 1
ATOM 1248 N N . GLY A 1 165 ? -3.525 -4.980 -6.620 1.00 98.62 165 GLY A N 1
ATOM 1249 C CA . GLY A 1 165 ? -3.423 -6.420 -6.387 1.00 98.62 165 GLY A CA 1
ATOM 1250 C C . GLY A 1 165 ? -3.565 -6.782 -4.913 1.00 98.62 165 GLY A C 1
ATOM 1251 O O . GLY A 1 165 ? -4.364 -7.648 -4.569 1.00 98.62 165 GLY A O 1
ATOM 1252 N N . PHE A 1 166 ? -2.867 -6.080 -4.027 1.00 98.88 166 PHE A N 1
ATOM 1253 C CA . PHE A 1 166 ? -2.960 -6.286 -2.586 1.00 98.88 166 PHE A CA 1
ATOM 1254 C C . PHE A 1 166 ? -4.408 -6.125 -2.099 1.00 98.88 166 PHE A C 1
ATOM 1256 O O . PHE A 1 166 ? -4.939 -7.003 -1.419 1.00 98.88 166 PHE A O 1
ATOM 1263 N N . ILE A 1 167 ? -5.097 -5.070 -2.548 1.00 98.75 167 ILE A N 1
ATOM 1264 C CA . ILE A 1 167 ? -6.524 -4.835 -2.286 1.00 98.75 167 ILE A CA 1
ATOM 1265 C C . ILE A 1 167 ? -7.400 -5.954 -2.867 1.00 98.75 167 ILE A C 1
ATOM 1267 O O . ILE A 1 167 ? -8.351 -6.383 -2.213 1.00 98.75 167 ILE A O 1
ATOM 1271 N N . ALA A 1 168 ? -7.097 -6.464 -4.063 1.00 98.56 168 ALA A N 1
ATOM 1272 C CA . ALA A 1 168 ? -7.812 -7.608 -4.628 1.00 98.56 168 ALA A CA 1
ATOM 1273 C C . ALA A 1 168 ? -7.664 -8.869 -3.756 1.00 98.56 168 ALA A C 1
ATOM 1275 O O . ALA A 1 168 ? -8.653 -9.575 -3.551 1.00 98.56 168 ALA A O 1
ATOM 1276 N N . GLY A 1 169 ? -6.476 -9.106 -3.189 1.00 98.56 169 GLY A N 1
ATOM 1277 C CA . GLY A 1 169 ? -6.231 -10.163 -2.204 1.00 98.56 169 GLY A CA 1
ATOM 1278 C C . GLY A 1 169 ? -7.066 -9.984 -0.932 1.00 98.56 169 GLY A C 1
ATOM 1279 O O . GLY A 1 169 ? -7.773 -10.909 -0.530 1.00 98.56 169 GLY A O 1
ATOM 1280 N N . LEU A 1 170 ? -7.093 -8.771 -0.364 1.00 98.56 170 LEU A N 1
ATOM 1281 C CA . LEU A 1 170 ? -7.941 -8.447 0.795 1.00 98.56 170 LEU A CA 1
ATOM 1282 C C . LEU A 1 170 ? -9.423 -8.725 0.503 1.00 98.56 170 LEU A C 1
ATOM 1284 O O . LEU A 1 170 ? -10.126 -9.343 1.300 1.00 98.56 170 LEU A O 1
ATOM 1288 N N . LEU A 1 171 ? -9.907 -8.311 -0.672 1.00 98.25 171 LEU A N 1
ATOM 1289 C CA . LEU A 1 171 ? -11.290 -8.530 -1.106 1.00 98.25 171 LEU A CA 1
ATOM 1290 C C . LEU A 1 171 ? -11.622 -10.007 -1.361 1.00 98.25 171 LEU A C 1
ATOM 1292 O O . LEU A 1 171 ? -12.797 -10.380 -1.295 1.00 98.25 171 LEU A O 1
ATOM 1296 N N . ALA A 1 172 ? -10.618 -10.828 -1.667 1.00 97.06 172 ALA A N 1
ATOM 1297 C CA . ALA A 1 172 ? -10.738 -12.275 -1.808 1.00 97.06 172 ALA A CA 1
ATOM 1298 C C . ALA A 1 172 ? -10.657 -13.021 -0.461 1.00 97.06 172 ALA A C 1
ATOM 1300 O O . ALA A 1 172 ? -10.928 -14.220 -0.428 1.00 97.06 172 ALA A O 1
ATOM 1301 N N . GLY A 1 173 ? -10.359 -12.323 0.642 1.00 97.62 173 GLY A N 1
ATOM 1302 C CA . GLY A 1 173 ? -10.214 -12.922 1.970 1.00 97.62 173 GLY A CA 1
ATOM 1303 C C . GLY A 1 173 ? -8.899 -13.680 2.153 1.00 97.62 173 GLY A C 1
ATOM 1304 O O . GLY A 1 173 ? -8.840 -14.605 2.962 1.00 97.62 173 GLY A O 1
ATOM 1305 N N . GLU A 1 174 ? -7.873 -13.323 1.382 1.00 97.94 174 GLU A N 1
ATOM 1306 C CA . GLU A 1 174 ? -6.535 -13.898 1.497 1.00 97.94 174 GLU A CA 1
ATOM 1307 C C . GLU A 1 174 ? -5.858 -13.493 2.814 1.00 97.94 174 GLU A C 1
ATOM 1309 O O . GLU A 1 174 ? -6.144 -12.442 3.393 1.00 97.94 174 GLU A O 1
ATOM 1314 N N . ASP A 1 175 ? -4.906 -14.309 3.268 1.00 97.44 175 ASP A N 1
ATOM 1315 C CA . ASP A 1 175 ? -4.001 -13.922 4.350 1.00 97.44 175 ASP A CA 1
ATOM 1316 C C . ASP A 1 175 ? -2.923 -12.933 3.860 1.00 97.44 175 ASP A C 1
ATOM 1318 O O . ASP A 1 175 ? -2.869 -12.564 2.683 1.00 97.44 175 ASP A O 1
ATOM 1322 N N . ALA A 1 176 ? -2.035 -12.492 4.760 1.00 98.06 176 ALA A N 1
ATOM 1323 C CA . ALA A 1 176 ? -0.961 -11.564 4.405 1.00 98.06 176 ALA A CA 1
ATOM 1324 C C . ALA A 1 176 ? -0.094 -12.096 3.249 1.00 98.06 176 ALA A C 1
ATOM 1326 O O . ALA A 1 176 ? 0.208 -11.356 2.317 1.00 98.06 176 ALA A O 1
ATOM 1327 N N . ALA A 1 177 ? 0.260 -13.385 3.256 1.00 98.25 177 ALA A N 1
ATOM 1328 C CA . ALA A 1 177 ? 1.070 -13.979 2.197 1.00 98.25 177 ALA A CA 1
ATOM 1329 C C . ALA A 1 177 ? 0.317 -14.031 0.857 1.00 98.25 177 ALA A C 1
ATOM 1331 O O . ALA A 1 177 ? 0.911 -13.775 -0.190 1.00 98.25 177 ALA A O 1
ATOM 1332 N N . GLY A 1 178 ? -0.978 -14.346 0.864 1.00 98.19 178 GLY A N 1
ATOM 1333 C CA . GLY A 1 178 ? -1.838 -14.307 -0.317 1.00 98.19 178 GLY A CA 1
ATOM 1334 C C . GLY A 1 178 ? -1.994 -12.892 -0.876 1.00 98.19 178 GLY A C 1
ATOM 1335 O O . GLY A 1 178 ? -1.839 -12.699 -2.082 1.00 98.19 178 GLY A O 1
ATOM 1336 N N . CYS A 1 179 ? -2.179 -11.884 -0.019 1.00 98.69 179 CYS A N 1
ATOM 1337 C CA . CYS A 1 179 ? -2.232 -10.479 -0.437 1.00 98.69 179 CYS A CA 1
ATOM 1338 C C . CYS A 1 179 ? -0.917 -10.024 -1.088 1.00 98.69 179 CYS A C 1
ATOM 1340 O O . CYS A 1 179 ? -0.950 -9.371 -2.132 1.00 98.69 179 CYS A O 1
ATOM 1342 N N . LEU A 1 180 ? 0.239 -10.429 -0.541 1.00 98.69 180 LEU A N 1
ATOM 1343 C CA . LEU A 1 180 ? 1.542 -10.171 -1.166 1.00 98.69 180 LEU A CA 1
ATOM 1344 C C . LEU A 1 180 ? 1.658 -10.846 -2.539 1.00 98.69 180 LEU A C 1
ATOM 1346 O O . LEU A 1 180 ? 2.104 -10.208 -3.486 1.00 98.69 180 LEU A O 1
ATOM 1350 N N . ARG A 1 181 ? 1.197 -12.096 -2.694 1.00 98.62 181 ARG A N 1
ATOM 1351 C CA . ARG A 1 181 ? 1.198 -12.780 -4.003 1.00 98.62 181 ARG A CA 1
ATOM 1352 C C . ARG A 1 181 ? 0.349 -12.050 -5.036 1.00 98.62 181 ARG A C 1
ATOM 1354 O O . ARG A 1 181 ? 0.799 -11.900 -6.171 1.00 98.62 181 ARG A O 1
ATOM 1361 N N . TRP A 1 182 ? -0.837 -11.585 -4.653 1.00 98.62 182 TRP A N 1
ATOM 1362 C CA . TRP A 1 182 ? -1.695 -10.795 -5.532 1.00 98.62 182 TRP A CA 1
ATOM 1363 C C . TRP A 1 182 ? -1.047 -9.465 -5.923 1.00 98.62 182 TRP A C 1
ATOM 1365 O O . TRP A 1 182 ? -0.988 -9.145 -7.112 1.00 98.62 182 TRP A O 1
ATOM 1375 N N . GLY A 1 183 ? -0.515 -8.720 -4.950 1.00 98.50 183 GLY A N 1
ATOM 1376 C CA . GLY A 1 183 ? 0.200 -7.471 -5.209 1.00 98.50 183 GLY A CA 1
ATOM 1377 C C . GLY A 1 183 ? 1.385 -7.682 -6.149 1.00 98.50 183 GLY A C 1
ATOM 1378 O O . GLY A 1 183 ? 1.486 -7.028 -7.187 1.00 98.50 183 GLY A O 1
ATOM 1379 N N . SER A 1 184 ? 2.242 -8.666 -5.865 1.00 98.38 184 SER A N 1
ATOM 1380 C CA . SER A 1 184 ? 3.400 -8.986 -6.703 1.00 98.38 184 SER A CA 1
ATOM 1381 C C . SER A 1 184 ? 3.008 -9.402 -8.121 1.00 98.38 184 SER A C 1
ATOM 1383 O O . SER A 1 184 ? 3.709 -9.042 -9.063 1.00 98.38 184 SER A O 1
ATOM 1385 N N . ALA A 1 185 ? 1.905 -10.135 -8.307 1.00 98.25 185 ALA A N 1
ATOM 1386 C CA . ALA A 1 185 ? 1.432 -10.529 -9.636 1.00 98.25 185 ALA A CA 1
ATOM 1387 C C . ALA A 1 185 ? 1.002 -9.312 -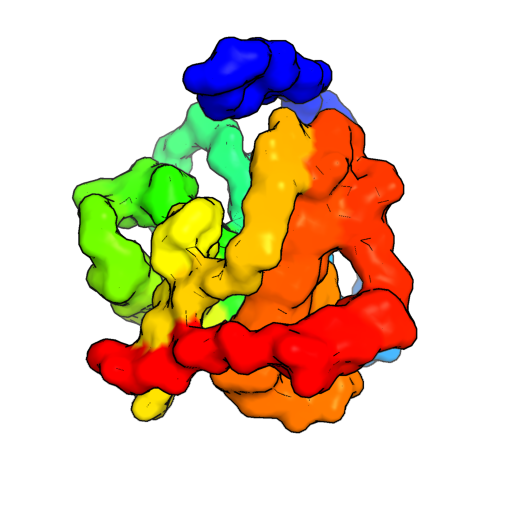10.464 1.00 98.25 185 ALA A C 1
ATOM 1389 O O . ALA A 1 185 ? 1.382 -9.181 -11.628 1.00 98.25 185 ALA A O 1
ATOM 1390 N N . MET A 1 186 ? 0.253 -8.395 -9.852 1.00 98.31 186 MET A N 1
ATOM 1391 C CA . MET A 1 186 ? -0.218 -7.185 -10.518 1.00 98.31 186 MET A CA 1
ATOM 1392 C C . MET A 1 186 ? 0.928 -6.205 -10.798 1.00 98.31 186 MET A C 1
ATOM 1394 O O . MET A 1 186 ? 1.043 -5.715 -11.924 1.00 98.31 186 MET A O 1
ATOM 1398 N N . GLY A 1 187 ? 1.843 -6.004 -9.846 1.00 97.31 187 GLY A N 1
ATOM 1399 C CA . GLY A 1 187 ? 3.062 -5.218 -10.053 1.00 97.31 187 GLY A CA 1
ATOM 1400 C C . GLY A 1 187 ? 3.935 -5.778 -11.183 1.00 97.31 187 GLY A C 1
ATOM 1401 O O . GLY A 1 187 ? 4.335 -5.037 -12.081 1.00 97.31 187 GLY A O 1
ATOM 1402 N N . ALA A 1 188 ? 4.158 -7.098 -11.208 1.00 96.81 188 ALA A N 1
ATOM 1403 C CA . ALA A 1 188 ? 4.907 -7.770 -12.273 1.00 96.81 188 ALA A CA 1
ATOM 1404 C C . ALA A 1 188 ? 4.208 -7.678 -13.641 1.00 96.81 188 ALA A C 1
ATOM 1406 O O . ALA A 1 188 ? 4.869 -7.579 -14.673 1.00 96.81 188 ALA A O 1
ATOM 1407 N N . SER A 1 189 ? 2.873 -7.675 -13.673 1.00 97.19 189 SER A N 1
ATOM 1408 C CA . SER A 1 189 ? 2.132 -7.484 -14.922 1.00 97.19 189 SER A CA 1
ATOM 1409 C C . SER A 1 189 ? 2.378 -6.101 -15.522 1.00 97.19 189 SER A C 1
ATOM 1411 O O . SER A 1 189 ? 2.707 -6.008 -16.700 1.00 97.19 189 SER A O 1
ATOM 1413 N N . CYS A 1 190 ? 2.334 -5.057 -14.685 1.00 96.06 190 CYS A N 1
ATOM 1414 C CA . CYS A 1 190 ? 2.446 -3.657 -15.088 1.00 96.06 190 CYS A CA 1
ATOM 1415 C C . CYS A 1 190 ? 3.791 -3.323 -15.738 1.00 96.06 190 CYS A C 1
ATOM 1417 O O . CYS A 1 190 ? 3.846 -2.515 -16.664 1.00 96.06 190 CYS A O 1
ATOM 1419 N N . VAL A 1 191 ? 4.884 -3.936 -15.269 1.00 93.12 191 VAL A N 1
ATOM 1420 C CA . VAL A 1 191 ? 6.229 -3.558 -15.729 1.00 93.12 191 VAL A CA 1
ATOM 1421 C C . VAL A 1 191 ? 6.579 -4.045 -17.136 1.00 93.12 191 VAL A C 1
ATOM 1423 O O . VAL A 1 191 ? 7.666 -3.759 -17.639 1.00 93.12 191 VAL A O 1
ATOM 1426 N N . ARG A 1 192 ? 5.669 -4.777 -17.786 1.00 93.69 192 ARG A N 1
ATOM 1427 C CA . ARG A 1 192 ? 5.838 -5.374 -19.119 1.00 93.69 192 ARG A CA 1
ATOM 1428 C C . ARG A 1 192 ? 5.492 -4.421 -20.267 1.00 93.69 192 ARG A C 1
ATOM 1430 O O . ARG A 1 192 ? 5.559 -4.815 -21.430 1.00 93.69 192 ARG A O 1
ATOM 1437 N N . ALA A 1 193 ? 5.112 -3.181 -19.966 1.00 90.69 193 ALA A N 1
ATOM 1438 C CA . ALA A 1 193 ? 4.856 -2.132 -20.947 1.00 90.69 193 ALA A CA 1
ATOM 1439 C C . ALA A 1 193 ? 5.380 -0.772 -20.458 1.00 90.69 193 ALA A C 1
ATOM 1441 O O . ALA A 1 193 ? 5.803 -0.620 -19.317 1.00 90.69 193 ALA A O 1
ATOM 1442 N N . ILE A 1 194 ? 5.386 0.224 -21.349 1.00 86.31 194 ILE A N 1
ATOM 1443 C CA . ILE A 1 194 ? 5.853 1.583 -21.027 1.00 86.31 194 ILE A CA 1
ATOM 1444 C C . ILE A 1 194 ? 4.798 2.364 -20.227 1.00 86.31 194 ILE A C 1
ATOM 1446 O O . ILE A 1 194 ? 5.164 3.175 -19.371 1.00 86.31 194 ILE A O 1
ATOM 1450 N N . GLY A 1 195 ? 3.510 2.178 -20.535 1.00 85.38 195 GLY A N 1
ATOM 1451 C CA . GLY A 1 195 ? 2.418 2.856 -19.843 1.00 85.38 195 GLY A CA 1
ATOM 1452 C C . GLY A 1 195 ? 2.127 2.265 -18.468 1.00 85.38 195 GLY A C 1
ATOM 1453 O O . GLY A 1 195 ? 2.493 1.136 -18.161 1.00 85.38 195 GLY A O 1
ATOM 1454 N N . THR A 1 196 ? 1.424 3.039 -17.643 1.00 87.19 196 THR A N 1
ATOM 1455 C CA . THR A 1 196 ? 1.137 2.698 -16.240 1.00 87.19 196 THR A CA 1
ATOM 1456 C C . THR A 1 196 ? 0.053 1.639 -16.063 1.00 87.19 196 THR A C 1
ATOM 1458 O O . THR A 1 196 ? -0.118 1.128 -14.964 1.00 87.19 196 THR A O 1
ATOM 1461 N N . THR A 1 197 ? -0.722 1.341 -17.111 1.00 92.75 197 THR A N 1
ATOM 1462 C CA . THR A 1 197 ? -1.840 0.379 -17.043 1.00 92.75 197 THR A CA 1
ATOM 1463 C C . THR A 1 197 ? -1.924 -0.569 -18.241 1.00 92.75 197 THR A C 1
ATOM 1465 O O . THR A 1 197 ? -2.688 -1.527 -18.204 1.00 92.75 197 THR A O 1
ATOM 1468 N N . ASP A 1 198 ? -1.107 -0.363 -19.278 1.00 91.19 198 ASP A N 1
ATOM 1469 C CA . ASP A 1 198 ? -1.240 -1.026 -20.586 1.00 91.19 198 ASP A CA 1
ATOM 1470 C C . ASP A 1 198 ? -1.094 -2.555 -20.539 1.00 91.19 198 ASP A C 1
ATOM 1472 O O . ASP A 1 198 ? -1.593 -3.257 -21.416 1.00 91.19 198 ASP A O 1
ATOM 1476 N N . SER A 1 199 ? -0.369 -3.068 -19.544 1.00 94.62 199 SER A N 1
ATOM 1477 C CA . SER A 1 199 ? -0.080 -4.500 -19.384 1.00 94.62 199 SER A CA 1
ATOM 1478 C C . SER A 1 199 ? -0.588 -5.086 -18.068 1.00 94.62 199 SER A C 1
ATOM 1480 O O . SER A 1 199 ? -0.281 -6.235 -17.748 1.00 94.62 199 SER A O 1
ATOM 1482 N N . VAL A 1 200 ? -1.380 -4.308 -17.324 1.00 96.69 200 VAL A N 1
ATOM 1483 C CA . VAL A 1 200 ? -1.977 -4.745 -16.064 1.00 96.69 200 VAL A CA 1
ATOM 1484 C C . VAL A 1 200 ? -2.952 -5.886 -16.337 1.00 96.69 200 VAL A C 1
ATOM 1486 O O . VAL A 1 200 ? -3.841 -5.768 -17.181 1.00 96.69 200 VAL A O 1
ATOM 1489 N N . PHE A 1 201 ? -2.783 -6.996 -15.623 1.00 97.56 201 PHE A N 1
ATOM 1490 C CA . PHE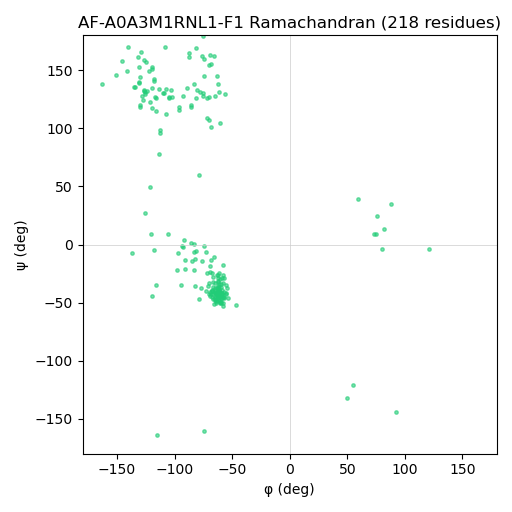 A 1 201 ? -3.633 -8.168 -15.801 1.00 97.56 201 PHE A CA 1
ATOM 1491 C C . PHE A 1 201 ? -5.093 -7.890 -15.442 1.00 97.56 201 PHE A C 1
ATOM 1493 O O . PHE A 1 201 ? -5.426 -7.207 -14.474 1.00 97.56 201 PHE A O 1
ATOM 1500 N N . THR A 1 202 ? -5.995 -8.524 -16.180 1.00 97.19 202 THR A N 1
ATOM 1501 C CA . THR A 1 202 ? -7.343 -8.794 -15.689 1.00 97.19 202 THR A CA 1
ATOM 1502 C C . THR A 1 202 ? -7.288 -9.778 -14.519 1.00 97.19 202 THR A C 1
ATOM 1504 O O . THR A 1 202 ? -6.329 -10.532 -14.348 1.00 97.19 202 THR A O 1
ATOM 1507 N N . ARG A 1 203 ? -8.366 -9.847 -13.729 1.00 95.38 203 ARG A N 1
ATOM 1508 C CA . ARG A 1 203 ? -8.456 -10.802 -12.614 1.00 95.38 203 ARG A CA 1
ATOM 1509 C C . ARG A 1 203 ? -8.183 -12.249 -13.045 1.00 95.38 203 ARG A C 1
ATOM 1511 O O . ARG A 1 203 ? -7.423 -12.945 -12.384 1.00 95.38 203 ARG A O 1
ATOM 1518 N N . ALA A 1 204 ? -8.783 -12.688 -14.152 1.00 97.31 204 ALA A N 1
ATOM 1519 C CA . ALA A 1 204 ? -8.614 -14.053 -14.649 1.00 97.31 204 ALA A CA 1
ATOM 1520 C C . ALA A 1 204 ? -7.165 -14.339 -15.080 1.00 97.31 204 ALA A C 1
ATOM 1522 O O . ALA A 1 204 ? -6.652 -15.429 -14.833 1.00 97.31 204 ALA A O 1
ATOM 1523 N N . GLU A 1 205 ? -6.491 -13.359 -15.690 1.00 97.69 205 GLU A N 1
ATOM 1524 C CA . GLU A 1 205 ? -5.073 -13.471 -16.046 1.00 97.69 205 GLU A CA 1
ATOM 1525 C C . GLU A 1 205 ? -4.187 -13.538 -14.801 1.00 97.69 205 GLU A C 1
ATOM 1527 O O . GLU A 1 205 ? -3.303 -14.388 -14.750 1.00 97.69 205 GLU A O 1
ATOM 1532 N N . ALA A 1 206 ? -4.454 -12.722 -13.776 1.00 97.38 206 ALA A N 1
ATOM 1533 C CA . ALA A 1 206 ? -3.714 -12.751 -12.515 1.00 97.38 206 ALA A CA 1
ATOM 1534 C C . ALA A 1 206 ? -3.868 -14.098 -11.786 1.00 97.38 206 ALA A C 1
ATOM 1536 O O . ALA A 1 206 ? -2.873 -14.691 -11.370 1.00 97.38 206 ALA A O 1
ATOM 1537 N N . GLU A 1 207 ? -5.088 -14.633 -11.690 1.00 96.62 207 GLU A N 1
ATOM 1538 C CA . GLU A 1 207 ? -5.351 -15.949 -11.087 1.00 96.62 207 GLU A CA 1
ATOM 1539 C C . GLU A 1 207 ? -4.646 -17.073 -11.857 1.00 96.62 207 GLU A C 1
ATOM 1541 O O . GLU A 1 207 ? -3.988 -17.929 -11.258 1.00 96.62 207 GLU A O 1
ATOM 1546 N N . ALA A 1 208 ? -4.734 -17.063 -13.191 1.00 97.69 208 ALA A N 1
ATOM 1547 C CA . ALA A 1 208 ? -4.038 -18.031 -14.032 1.00 97.69 208 ALA A CA 1
ATOM 1548 C C . ALA A 1 208 ? -2.513 -17.920 -13.878 1.00 97.69 208 ALA A C 1
ATOM 1550 O O . ALA A 1 208 ? -1.826 -18.939 -13.772 1.00 97.69 208 ALA A O 1
ATOM 1551 N N . PHE A 1 209 ? -1.991 -16.694 -13.819 1.00 97.50 209 PHE A N 1
ATOM 1552 C CA . PHE A 1 209 ? -0.572 -16.413 -13.653 1.00 97.50 209 PHE A CA 1
ATOM 1553 C C . PHE A 1 209 ? -0.049 -16.917 -12.305 1.00 97.50 209 PHE A C 1
ATOM 1555 O O . PHE A 1 209 ? 0.915 -17.680 -12.290 1.00 97.50 209 PHE A O 1
ATOM 1562 N N . MET A 1 210 ? -0.707 -16.586 -11.191 1.00 97.12 210 MET A N 1
ATOM 1563 C CA . MET A 1 210 ? -0.310 -17.051 -9.854 1.00 97.12 210 MET A CA 1
ATOM 1564 C C . MET A 1 210 ? -0.479 -18.562 -9.670 1.00 97.12 210 MET A C 1
ATOM 1566 O O . MET A 1 210 ? 0.248 -19.179 -8.901 1.00 97.12 210 MET A O 1
ATOM 1570 N N . LYS A 1 211 ? -1.421 -19.193 -10.379 1.00 96.31 211 LYS A N 1
ATOM 1571 C CA . LYS A 1 211 ? -1.549 -20.656 -10.377 1.00 96.31 211 LYS A CA 1
ATOM 1572 C C . LYS A 1 211 ? -0.398 -21.334 -11.125 1.00 96.31 211 LYS A C 1
ATOM 1574 O O . LYS A 1 211 ? 0.011 -22.430 -10.750 1.00 96.31 211 LYS A O 1
ATOM 1579 N N . ALA A 1 212 ? 0.086 -20.713 -12.199 1.00 96.94 212 ALA A N 1
ATOM 1580 C CA . ALA A 1 212 ? 1.156 -21.250 -13.035 1.00 96.94 212 ALA A CA 1
ATOM 1581 C C . ALA A 1 212 ? 2.564 -20.972 -12.483 1.00 96.94 212 ALA A C 1
ATOM 1583 O O . ALA A 1 212 ? 3.499 -21.690 -12.832 1.00 96.94 212 ALA A O 1
ATOM 1584 N N . HIS A 1 213 ? 2.721 -19.961 -11.624 1.00 96.38 213 HIS A N 1
ATOM 1585 C CA . HIS A 1 213 ? 4.014 -19.524 -11.103 1.00 96.38 213 HIS A CA 1
ATOM 1586 C C . HIS A 1 213 ? 4.002 -19.510 -9.577 1.00 96.38 213 HIS A C 1
ATOM 1588 O O . HIS A 1 213 ? 3.131 -18.916 -8.953 1.00 96.38 213 HIS A O 1
ATOM 1594 N N . SER A 1 214 ? 5.003 -20.128 -8.957 1.00 93.88 214 SER A N 1
ATOM 1595 C CA . SER A 1 214 ? 5.185 -20.062 -7.509 1.00 93.88 214 SER A CA 1
ATOM 1596 C C . SER A 1 214 ? 5.924 -18.788 -7.107 1.00 93.88 214 SER A C 1
ATOM 1598 O O . SER A 1 214 ? 6.944 -18.459 -7.711 1.00 93.88 214 SER A O 1
ATOM 1600 N N . LEU A 1 215 ? 5.478 -18.148 -6.027 1.00 96.25 215 LEU A N 1
ATOM 1601 C CA . LEU A 1 215 ? 6.188 -17.051 -5.374 1.00 96.25 215 LEU A CA 1
ATOM 1602 C C . LEU A 1 215 ? 6.567 -17.444 -3.950 1.00 96.25 215 LEU A C 1
ATOM 1604 O O . LEU A 1 215 ? 5.704 -17.858 -3.165 1.00 96.25 215 LEU A O 1
ATOM 1608 N N . LEU A 1 216 ? 7.852 -17.308 -3.627 1.00 96.56 216 LEU A N 1
ATOM 1609 C CA . LEU A 1 216 ? 8.352 -17.553 -2.282 1.00 96.56 216 LEU A CA 1
ATOM 1610 C C . LEU A 1 216 ? 7.897 -16.424 -1.351 1.00 96.56 216 LEU A C 1
ATOM 1612 O O . LEU A 1 216 ? 8.144 -15.250 -1.626 1.00 96.56 216 LEU A O 1
ATOM 1616 N N . VAL A 1 217 ? 7.253 -16.813 -0.253 1.00 97.75 217 VAL A N 1
ATOM 1617 C CA . VAL A 1 217 ? 6.920 -15.942 0.875 1.00 97.75 217 VAL A CA 1
ATOM 1618 C C . VAL A 1 217 ? 7.392 -16.654 2.133 1.00 97.75 217 VAL A C 1
ATOM 1620 O O . VAL A 1 217 ? 6.958 -17.777 2.395 1.00 97.75 217 VAL A O 1
ATOM 1623 N N . GLU A 1 218 ? 8.292 -16.031 2.878 1.00 97.50 218 GLU A N 1
ATOM 1624 C CA . GLU A 1 218 ? 8.945 -16.611 4.050 1.00 97.50 218 GLU A CA 1
ATOM 1625 C C . GLU A 1 218 ? 8.884 -15.659 5.242 1.00 97.50 218 GLU A C 1
ATOM 1627 O O . GLU A 1 218 ? 8.797 -14.444 5.069 1.00 97.50 218 GLU A O 1
ATOM 1632 N N . SER A 1 219 ? 8.913 -16.207 6.454 1.00 96.88 219 SER A N 1
ATOM 1633 C CA . SER A 1 219 ? 8.979 -15.397 7.670 1.00 96.88 219 SER A CA 1
ATOM 1634 C C . SER A 1 219 ? 10.375 -14.810 7.865 1.00 96.88 219 SER A C 1
ATOM 1636 O O . SER A 1 219 ? 11.365 -15.481 7.567 1.00 96.88 219 SER A O 1
ATOM 1638 N N . VAL A 1 220 ? 10.449 -13.592 8.406 1.00 93.12 220 VAL A N 1
ATOM 1639 C CA . VAL A 1 220 ? 11.710 -12.892 8.716 1.00 93.12 220 VAL A CA 1
ATOM 1640 C C . VAL A 1 220 ? 11.754 -12.341 10.130 1.00 93.12 220 VAL A C 1
ATOM 1642 O O . VAL A 1 220 ? 10.669 -12.132 10.717 1.00 93.12 220 VAL A O 1
#

pLDDT: mean 95.34, std 5.12, range [71.44, 98.88]

Radius of gyration: 16.82 Å; Cα contacts (8 Å, |Δi|>4): 412; chains: 1; bounding box: 40×43×38 Å

Sequence (220 aa):
MIINVQGQDRRFISTPGASAAFSVEHIDRSRVLGAKVFYIGGYLMMPSLETEDLVELLNAARKAGVITVLDVVLIDRERLLDRLAAVLPSVDYFLPNDDEARIITGISDPLKQAERFREIGAENVVITMGGEGTIFVGPDVRLRCGVYPVDFVGGAGSGDAFDAGFIAGLLAGEDAAGCLRWGSAMGASCVRAIGTTDSVFTRAEAEAFMKAHSLLVESV